Protein AF-A0A7Z9I803-F1 (afdb_monomer_lite)

Sequence (237 aa):
MSISGSAVSAEEPLLVTISKETTRITAPLKDNGYPDYVGALNAQLSKGITAENNLVVAIWNTIGTTGMSQNLVNPYFKHLQTSPPKKNAQYYQSYYQWFQETLLTEEKTSELTPREIDGLRQSLEKEHEDCMQQPWTAKKFPRMAQWLGINQRLLVNFASAANSRSQFYNPYVVESEYQNQPVPELIGLLLPAAQQTRGLARGLRLLANNQIAGGNLDKAIETSKAIHRLGRLSSRG

Radius of gyration: 23.66 Å; chains: 1; bounding box: 54×56×62 Å

Secondary structure (DSSP, 8-state):
------PPPPPPPPSS--STTT-S---SB-TTSSB-HHHHHHHHHTTT--TTTBHHHHHHHHH-STTS-HHHHHHHHHHTTSPPPPTTS-----HHHHHHHHHS-HHHHTT--HHHHHHHHHHHHHHHHHHHHS---TTT-HHHHHHHHHHHHHHHHHHHHHHH--B--------TTTTTSSS-GGGG---HHHHHHHHHHHHHHHHHHHHHHTT-HHHHHHHHHHHHHHHHHHT--

pLDDT: mean 88.62, std 13.42, range [35.38, 98.75]

Structure (mmCIF, N/CA/C/O backbone):
data_AF-A0A7Z9I803-F1
#
_entry.id   AF-A0A7Z9I803-F1
#
loop_
_atom_site.group_PDB
_atom_site.id
_atom_site.type_symbol
_atom_site.label_atom_id
_atom_site.label_alt_id
_atom_site.label_comp_id
_atom_site.label_asym_id
_atom_site.label_entity_id
_atom_site.label_seq_id
_atom_site.pdbx_PDB_ins_code
_atom_site.Cartn_x
_atom_site.Cartn_y
_atom_site.Cartn_z
_atom_site.occupancy
_atom_site.B_iso_or_equiv
_atom_site.auth_seq_id
_atom_site.auth_comp_id
_atom_site.auth_asym_id
_atom_site.auth_atom_id
_atom_site.pdbx_PDB_model_num
ATOM 1 N N . MET A 1 1 ? 32.007 42.037 -34.490 1.00 38.47 1 MET A N 1
ATOM 2 C CA . MET A 1 1 ? 32.697 40.734 -34.605 1.00 38.47 1 MET A CA 1
ATOM 3 C C . MET A 1 1 ? 32.118 39.848 -33.508 1.00 38.47 1 MET A C 1
ATOM 5 O O . MET A 1 1 ? 32.515 39.985 -32.366 1.00 38.47 1 MET A O 1
ATOM 9 N N . SER A 1 2 ? 30.936 39.260 -33.696 1.00 38.97 2 SER A N 1
ATOM 10 C CA . SER A 1 2 ? 30.713 37.928 -34.290 1.00 38.97 2 SER A CA 1
ATOM 11 C C . SER A 1 2 ? 31.720 36.895 -33.796 1.00 38.97 2 SER A C 1
ATOM 13 O O . SER A 1 2 ? 32.750 36.692 -34.429 1.00 38.97 2 SER A O 1
ATOM 15 N N . ILE A 1 3 ? 31.403 36.254 -32.669 1.00 35.75 3 ILE A N 1
ATOM 16 C CA . ILE A 1 3 ? 31.991 34.964 -32.318 1.00 35.75 3 ILE A CA 1
ATOM 17 C C . ILE A 1 3 ? 31.130 33.927 -33.032 1.00 35.75 3 ILE A C 1
ATOM 19 O O . ILE A 1 3 ? 29.948 33.753 -32.740 1.00 35.75 3 ILE A O 1
ATOM 23 N N . SER A 1 4 ? 31.730 33.355 -34.065 1.00 37.28 4 SER A N 1
ATOM 24 C CA . SER A 1 4 ? 31.204 32.299 -34.911 1.00 37.28 4 SER A CA 1
ATOM 25 C C . SER A 1 4 ? 30.829 31.071 -34.092 1.00 37.28 4 SER A C 1
ATOM 27 O O . SER A 1 4 ? 31.586 30.651 -33.216 1.00 37.28 4 SER A O 1
ATOM 29 N N . GLY A 1 5 ? 29.688 30.474 -34.438 1.00 46.84 5 GLY A N 1
ATOM 30 C CA . GLY A 1 5 ? 29.308 29.150 -33.973 1.00 46.84 5 GLY A CA 1
ATOM 31 C C . GLY A 1 5 ? 30.400 28.137 -34.297 1.00 46.84 5 GLY A C 1
ATOM 32 O O . GLY A 1 5 ? 30.854 28.052 -35.438 1.00 46.84 5 GLY A O 1
ATOM 33 N N . SER A 1 6 ? 30.811 27.386 -33.281 1.00 36.59 6 SER A N 1
ATOM 34 C CA . SER A 1 6 ? 31.581 26.165 -33.466 1.00 36.59 6 SER A CA 1
ATOM 35 C C . SER A 1 6 ? 30.652 24.992 -33.198 1.00 36.59 6 SER A C 1
ATOM 37 O O . SER A 1 6 ? 29.913 24.980 -32.212 1.00 36.59 6 SER A O 1
ATOM 39 N N . ALA A 1 7 ? 30.637 24.075 -34.155 1.00 37.16 7 ALA A N 1
ATOM 40 C CA . ALA A 1 7 ? 29.759 22.926 -34.224 1.00 37.16 7 ALA A CA 1
ATOM 41 C C . ALA A 1 7 ? 29.915 22.002 -33.007 1.00 37.16 7 ALA A C 1
ATOM 43 O O . ALA A 1 7 ? 30.990 21.884 -32.419 1.00 37.16 7 ALA A O 1
ATOM 44 N N . VAL A 1 8 ? 28.804 21.351 -32.665 1.00 35.38 8 VAL A N 1
ATOM 45 C CA . VAL A 1 8 ? 28.673 20.326 -31.627 1.00 35.38 8 VAL A CA 1
ATOM 46 C C . VAL A 1 8 ? 29.759 19.257 -31.808 1.00 35.38 8 VAL A C 1
ATOM 48 O O . VAL A 1 8 ? 29.911 18.685 -32.886 1.00 35.38 8 VAL A O 1
ATOM 51 N N . SER A 1 9 ? 30.537 19.064 -30.743 1.00 42.53 9 SER A N 1
ATOM 52 C CA . SER A 1 9 ? 31.699 18.179 -30.637 1.00 42.53 9 SER A CA 1
ATOM 53 C C . SER A 1 9 ? 31.340 16.701 -30.816 1.00 42.53 9 SER A C 1
ATOM 55 O O . SER A 1 9 ? 30.265 16.268 -30.412 1.00 42.53 9 SER A O 1
ATOM 57 N N . ALA A 1 10 ? 32.287 15.943 -31.376 1.00 44.31 10 ALA A N 1
ATOM 58 C CA . ALA A 1 10 ? 32.294 14.486 -31.460 1.00 44.31 10 ALA A CA 1
ATOM 59 C C . ALA A 1 10 ? 31.997 13.825 -30.099 1.00 44.31 10 ALA A C 1
ATOM 61 O O . ALA A 1 10 ? 32.491 14.298 -29.074 1.00 44.31 10 ALA A O 1
ATOM 62 N N . GLU A 1 11 ? 31.200 12.748 -30.115 1.00 59.88 11 GLU A N 1
ATOM 63 C CA . GLU A 1 11 ? 30.880 11.913 -28.949 1.00 59.88 11 GLU A CA 1
ATOM 64 C C . GLU A 1 11 ? 32.162 11.512 -28.208 1.00 59.88 11 GLU A C 1
ATOM 66 O O . GLU A 1 11 ? 33.063 10.900 -28.787 1.00 59.88 11 GLU A O 1
ATOM 71 N N . GLU A 1 12 ? 32.256 11.865 -26.923 1.00 68.38 12 GLU A N 1
ATOM 72 C CA . GLU A 1 12 ? 33.321 11.349 -26.067 1.00 68.38 12 GLU A CA 1
ATOM 73 C C . GLU A 1 12 ? 33.269 9.812 -26.050 1.00 68.38 12 GLU A C 1
ATOM 75 O O . GLU A 1 12 ? 32.183 9.228 -25.964 1.00 68.38 12 GLU A O 1
ATOM 80 N N . PRO A 1 13 ? 34.423 9.127 -26.128 1.00 78.12 13 PRO A N 1
ATOM 81 C CA . PRO A 1 13 ? 34.450 7.674 -26.123 1.00 78.12 13 PRO A CA 1
ATOM 82 C C . PRO A 1 13 ? 33.889 7.126 -24.806 1.00 78.12 13 PRO A C 1
ATOM 84 O O . PRO A 1 13 ? 34.187 7.631 -23.723 1.00 78.12 13 PRO A O 1
ATOM 87 N N . LEU A 1 14 ? 33.104 6.049 -24.901 1.00 83.94 14 LEU A N 1
ATOM 88 C CA . LEU A 1 14 ? 32.585 5.345 -23.729 1.00 83.94 14 LEU A CA 1
ATOM 89 C C . LEU A 1 14 ? 33.736 4.904 -22.812 1.00 83.94 14 LEU A C 1
ATOM 91 O O . LEU A 1 14 ? 34.723 4.325 -23.265 1.00 83.94 14 LEU A O 1
ATOM 95 N N . LEU A 1 15 ? 33.572 5.114 -21.505 1.00 85.88 15 LEU A N 1
ATOM 96 C CA . LEU A 1 15 ? 34.550 4.736 -20.479 1.00 85.88 15 LEU A CA 1
ATOM 97 C C . LEU A 1 15 ? 34.683 3.214 -20.329 1.00 85.88 15 LEU A C 1
ATOM 99 O O . LEU A 1 15 ? 35.674 2.725 -19.792 1.00 85.88 15 LEU A O 1
ATOM 103 N N . VAL A 1 16 ? 33.669 2.464 -20.768 1.00 86.31 16 VAL A N 1
ATOM 104 C CA . VAL A 1 16 ? 33.614 1.003 -20.687 1.00 86.31 16 VAL A CA 1
ATOM 105 C C . VAL A 1 16 ? 33.007 0.455 -21.977 1.00 86.31 16 VAL A C 1
ATOM 107 O O . VAL A 1 16 ? 31.976 0.942 -22.438 1.00 86.31 16 VAL A O 1
ATOM 110 N N . THR A 1 17 ? 33.612 -0.593 -22.541 1.00 91.19 17 THR A N 1
ATOM 111 C CA . THR A 1 17 ? 33.028 -1.354 -23.657 1.00 91.19 17 THR A CA 1
ATOM 112 C C . THR A 1 17 ? 31.714 -1.984 -23.219 1.00 91.19 17 THR A C 1
ATOM 114 O O . THR A 1 17 ? 31.687 -2.655 -22.193 1.00 91.19 17 THR A O 1
ATOM 117 N N . ILE A 1 18 ? 30.635 -1.835 -23.985 1.00 91.31 18 ILE A N 1
ATOM 118 C CA . ILE A 1 18 ? 29.343 -2.444 -23.644 1.00 91.31 18 ILE A CA 1
ATOM 119 C C . ILE A 1 18 ? 29.279 -3.876 -24.181 1.00 91.31 18 ILE A C 1
ATOM 121 O O . ILE A 1 18 ? 29.086 -4.100 -25.374 1.00 91.31 18 ILE A O 1
ATOM 125 N N . SER A 1 19 ? 29.428 -4.859 -23.295 1.00 92.75 19 SER A N 1
ATOM 126 C CA . SER A 1 19 ? 29.304 -6.283 -23.614 1.00 92.75 19 SER A CA 1
ATOM 127 C C . SER A 1 19 ? 28.844 -7.077 -22.389 1.00 92.75 19 SER A C 1
ATOM 129 O O . SER A 1 19 ? 28.750 -6.534 -21.290 1.00 92.75 19 SER A O 1
ATOM 131 N N . LYS A 1 20 ? 28.536 -8.372 -22.550 1.00 92.56 20 LYS A N 1
ATOM 132 C CA . LYS A 1 20 ? 28.086 -9.220 -21.427 1.00 92.56 20 LYS A CA 1
ATOM 133 C C . LYS A 1 20 ? 29.174 -9.453 -20.377 1.00 92.56 20 LYS A C 1
ATOM 135 O O . LYS A 1 20 ? 28.846 -9.776 -19.236 1.00 92.56 20 LYS A O 1
ATOM 140 N N . GLU A 1 21 ? 30.433 -9.292 -20.766 1.00 93.00 21 GLU A N 1
ATOM 141 C CA . GLU A 1 21 ? 31.616 -9.408 -19.917 1.00 93.00 21 GLU A CA 1
ATOM 142 C C . GLU A 1 21 ? 31.749 -8.213 -18.963 1.00 93.00 21 GLU A C 1
ATOM 144 O O . GLU A 1 21 ? 32.203 -8.382 -17.835 1.00 93.00 21 GLU A O 1
ATOM 149 N N . THR A 1 22 ? 31.326 -7.020 -19.389 1.00 91.06 22 THR A N 1
ATOM 150 C CA . THR A 1 22 ? 31.462 -5.768 -18.625 1.00 91.06 22 THR A CA 1
ATOM 151 C C . THR A 1 22 ? 30.154 -5.304 -17.990 1.00 91.06 22 THR A C 1
ATOM 153 O O . THR A 1 22 ? 30.170 -4.630 -16.961 1.00 91.06 22 THR A O 1
ATOM 156 N N . THR A 1 23 ? 29.004 -5.670 -18.562 1.00 88.75 23 THR A N 1
ATOM 157 C CA . THR A 1 23 ? 27.682 -5.350 -18.021 1.00 88.75 23 THR A CA 1
ATOM 158 C C . THR A 1 23 ? 26.644 -6.420 -18.351 1.00 88.75 23 THR A C 1
ATOM 160 O O . THR A 1 23 ? 26.597 -7.004 -19.431 1.00 88.75 23 THR A O 1
ATOM 163 N N . ARG A 1 24 ? 25.727 -6.684 -17.416 1.00 87.94 24 ARG A N 1
ATOM 164 C CA . ARG A 1 24 ? 24.633 -7.637 -17.657 1.00 87.94 24 ARG A CA 1
ATOM 165 C C . ARG A 1 24 ? 23.596 -7.113 -18.647 1.00 87.94 24 ARG A C 1
ATOM 167 O O . ARG A 1 24 ? 22.986 -7.929 -19.347 1.00 87.94 24 ARG A O 1
ATOM 174 N N . ILE A 1 25 ? 23.393 -5.800 -18.714 1.00 90.50 25 ILE A N 1
ATOM 175 C CA . ILE A 1 25 ? 22.414 -5.155 -19.593 1.00 90.50 25 ILE A CA 1
ATOM 176 C C . ILE A 1 25 ? 23.178 -4.462 -20.717 1.00 90.50 25 ILE A C 1
ATOM 178 O O . ILE A 1 25 ? 23.933 -3.533 -20.475 1.00 90.50 25 ILE A O 1
ATOM 182 N N . THR A 1 26 ? 22.967 -4.929 -21.945 1.00 92.44 26 THR A N 1
ATOM 183 C CA . THR A 1 26 ? 23.611 -4.391 -23.156 1.00 92.44 26 THR A CA 1
ATOM 184 C C . THR A 1 26 ? 22.631 -3.635 -24.057 1.00 92.44 26 THR A C 1
ATOM 186 O O . THR A 1 26 ? 23.045 -3.055 -25.050 1.00 92.44 26 THR A O 1
ATOM 189 N N . ALA A 1 27 ? 21.334 -3.679 -23.741 1.00 90.88 27 ALA A N 1
ATOM 190 C CA . ALA A 1 27 ? 20.265 -2.944 -24.408 1.00 90.88 27 ALA A CA 1
ATOM 191 C C . ALA A 1 27 ? 19.024 -2.872 -23.483 1.00 90.88 27 ALA A C 1
ATOM 193 O O . ALA A 1 27 ? 18.816 -3.819 -22.711 1.00 90.88 27 ALA A O 1
ATOM 194 N N . PRO A 1 28 ? 18.175 -1.825 -23.584 1.00 92.12 28 PRO A N 1
ATOM 195 C CA . PRO A 1 28 ? 18.343 -0.641 -24.437 1.00 92.12 28 PRO A CA 1
ATOM 196 C C . PRO A 1 28 ? 19.535 0.234 -24.017 1.00 92.12 28 PRO A C 1
ATOM 198 O O . PRO A 1 28 ? 20.066 0.076 -22.918 1.00 92.12 28 PRO A O 1
ATOM 201 N N . LEU A 1 29 ? 19.986 1.102 -24.924 1.00 89.56 29 LEU A N 1
ATOM 202 C CA . LEU A 1 29 ? 21.013 2.114 -24.666 1.00 89.56 29 LEU A CA 1
ATOM 203 C C . LEU A 1 29 ? 20.354 3.494 -24.618 1.00 89.56 29 LEU A C 1
ATOM 205 O O . LEU A 1 29 ? 19.355 3.722 -25.299 1.00 89.56 29 LEU A O 1
ATOM 209 N N . LYS A 1 30 ? 20.923 4.395 -23.822 1.00 85.75 30 LYS A N 1
ATOM 210 C CA . LYS A 1 30 ? 20.595 5.822 -23.828 1.00 85.75 30 LYS A CA 1
ATOM 211 C C . LYS A 1 30 ? 21.266 6.518 -25.010 1.00 85.75 30 LYS A C 1
ATOM 213 O O . LYS A 1 30 ? 22.180 5.966 -25.621 1.00 85.75 30 LYS A O 1
ATOM 218 N N . ASP A 1 31 ? 20.895 7.773 -25.239 1.00 84.94 31 ASP A N 1
ATOM 219 C CA . ASP A 1 31 ? 21.495 8.627 -26.272 1.00 84.94 31 ASP A CA 1
ATOM 220 C C . ASP A 1 31 ? 23.012 8.807 -26.092 1.00 84.94 31 ASP A C 1
ATOM 222 O O . ASP A 1 31 ? 23.730 8.989 -27.064 1.00 84.94 31 ASP A O 1
ATOM 226 N N . ASN A 1 32 ? 23.522 8.697 -24.860 1.00 83.56 32 ASN A N 1
ATOM 227 C CA . ASN A 1 32 ? 24.957 8.759 -24.566 1.00 83.56 32 ASN A CA 1
ATOM 228 C C . ASN A 1 32 ? 25.697 7.414 -24.738 1.00 83.56 32 ASN A C 1
ATOM 230 O O . ASN A 1 32 ? 26.829 7.280 -24.279 1.00 83.56 32 ASN A O 1
ATOM 234 N N . GLY A 1 33 ? 25.048 6.395 -25.307 1.00 87.12 33 GLY A N 1
ATOM 235 C CA . GLY A 1 33 ? 25.633 5.081 -25.591 1.00 87.12 33 GLY A CA 1
ATOM 236 C C . GLY A 1 33 ? 25.764 4.129 -24.395 1.00 87.12 33 GLY A C 1
ATOM 237 O O . GLY A 1 33 ? 26.099 2.959 -24.591 1.00 87.12 33 GLY A O 1
ATOM 238 N N . TYR A 1 34 ? 25.465 4.564 -23.164 1.00 87.44 34 TYR A N 1
ATOM 239 C CA . TYR A 1 34 ? 25.465 3.682 -21.990 1.00 87.44 34 TYR A CA 1
ATOM 240 C C . TYR A 1 34 ? 24.145 2.908 -21.844 1.00 87.44 34 TYR A C 1
ATOM 242 O O . TYR A 1 34 ? 23.101 3.367 -22.311 1.00 87.44 34 TYR A O 1
ATOM 250 N N . PRO A 1 35 ? 24.144 1.749 -21.155 1.00 89.56 35 PRO A N 1
ATOM 251 C CA . PRO A 1 35 ? 22.926 0.991 -20.906 1.00 89.56 35 PRO A CA 1
ATOM 252 C C . PRO A 1 35 ? 21.849 1.799 -20.174 1.00 89.56 35 PRO A C 1
ATOM 254 O O . PRO A 1 35 ? 22.088 2.394 -19.120 1.00 89.56 35 PRO A O 1
ATOM 257 N N . ASP A 1 36 ? 20.632 1.750 -20.705 1.00 88.44 36 ASP A N 1
ATOM 258 C CA . ASP A 1 36 ? 19.426 2.220 -20.037 1.00 88.44 36 ASP A CA 1
ATOM 259 C C . ASP A 1 36 ? 18.903 1.117 -19.106 1.00 88.44 36 ASP A C 1
ATOM 261 O O . ASP A 1 36 ? 18.081 0.267 -19.465 1.00 88.44 36 ASP A O 1
ATOM 265 N N . TYR A 1 37 ? 19.425 1.115 -17.879 1.00 88.75 37 TYR A N 1
ATOM 266 C CA . TYR A 1 37 ? 19.034 0.146 -16.860 1.00 88.75 37 TYR A CA 1
ATOM 267 C C . TYR A 1 37 ? 17.560 0.276 -16.453 1.00 88.75 37 TYR A C 1
ATOM 269 O O . TYR A 1 37 ? 16.914 -0.738 -16.183 1.00 88.75 37 TYR A O 1
ATOM 277 N N . VAL A 1 38 ? 17.012 1.494 -16.418 1.00 89.75 38 VAL A N 1
ATOM 278 C CA . VAL A 1 38 ? 15.612 1.737 -16.036 1.00 89.75 38 VAL A CA 1
ATOM 279 C C . VAL A 1 38 ? 14.676 1.186 -17.108 1.00 89.75 38 VAL A C 1
ATOM 281 O O . VAL A 1 38 ? 13.749 0.431 -16.792 1.00 89.75 38 VAL A O 1
ATOM 284 N N . GLY A 1 39 ? 14.948 1.490 -18.377 1.00 90.69 39 GLY A N 1
ATOM 285 C CA . GLY A 1 39 ? 14.229 0.936 -19.519 1.00 90.69 39 GLY A CA 1
ATOM 286 C C . GLY A 1 39 ? 14.320 -0.587 -19.572 1.00 90.69 39 GLY A C 1
ATOM 287 O O . GLY A 1 39 ? 13.293 -1.251 -19.725 1.00 90.69 39 GLY A O 1
ATOM 288 N N . ALA A 1 40 ? 15.510 -1.159 -19.355 1.00 92.44 40 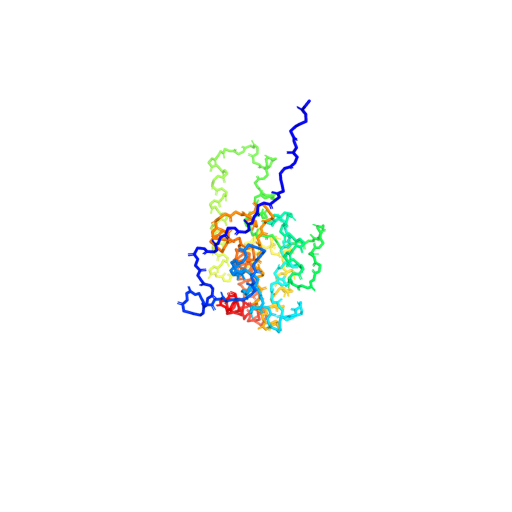ALA A N 1
ATOM 289 C CA . ALA A 1 40 ? 15.704 -2.609 -19.307 1.00 92.44 40 ALA A CA 1
ATOM 290 C C . ALA A 1 40 ? 14.858 -3.283 -18.214 1.00 92.44 40 ALA A C 1
ATOM 292 O O . ALA A 1 40 ? 14.162 -4.266 -18.484 1.00 92.44 40 ALA A O 1
ATOM 293 N N . LEU A 1 41 ? 14.883 -2.749 -16.987 1.00 91.56 41 LEU A N 1
ATOM 294 C CA . LEU A 1 41 ? 14.115 -3.290 -15.864 1.00 91.56 41 LEU A CA 1
ATOM 295 C C . LEU A 1 41 ? 12.611 -3.172 -16.104 1.00 91.56 41 LEU A C 1
ATOM 297 O O . LEU A 1 41 ? 11.889 -4.150 -15.922 1.00 91.56 41 LEU A O 1
ATOM 301 N N . ASN A 1 42 ? 12.131 -2.022 -16.578 1.00 92.81 42 ASN A N 1
ATOM 302 C CA . ASN A 1 42 ? 10.724 -1.858 -16.932 1.00 92.81 42 ASN A CA 1
ATOM 303 C C . ASN A 1 42 ? 10.298 -2.836 -18.034 1.00 92.81 42 ASN A C 1
ATOM 305 O O . ASN A 1 42 ? 9.258 -3.477 -17.901 1.00 92.81 42 ASN A O 1
ATOM 309 N N . ALA A 1 43 ? 11.097 -3.013 -19.090 1.00 93.38 43 ALA A N 1
ATOM 310 C CA . ALA A 1 43 ? 10.803 -3.959 -20.168 1.00 93.38 43 ALA A CA 1
ATOM 311 C C . ALA A 1 43 ? 10.786 -5.418 -19.685 1.00 93.38 43 ALA A C 1
ATOM 313 O O . ALA A 1 43 ? 10.027 -6.235 -20.202 1.00 93.38 43 ALA A O 1
ATOM 314 N N . GLN A 1 44 ? 11.608 -5.763 -18.692 1.00 92.50 44 GLN A N 1
ATOM 315 C CA . GLN A 1 44 ? 11.615 -7.092 -18.090 1.00 92.50 44 GLN A CA 1
ATOM 316 C C . GLN A 1 44 ? 10.416 -7.316 -17.160 1.00 92.50 44 GLN A C 1
ATOM 318 O O . GLN A 1 44 ? 9.754 -8.347 -17.272 1.00 92.50 44 GLN A O 1
ATOM 323 N N . LEU A 1 45 ? 10.139 -6.372 -16.257 1.00 92.19 45 LEU A N 1
ATOM 324 C CA . LEU A 1 45 ? 9.127 -6.508 -15.204 1.00 92.19 45 LEU A CA 1
ATOM 325 C C . LEU A 1 45 ? 7.696 -6.274 -15.705 1.00 92.19 45 LEU A C 1
ATOM 327 O O . LEU A 1 45 ? 6.752 -6.783 -15.109 1.00 92.19 45 LEU A O 1
ATOM 331 N N . SER A 1 46 ? 7.521 -5.556 -16.818 1.00 93.88 46 SER A N 1
ATOM 332 C CA . SER A 1 46 ? 6.203 -5.313 -17.425 1.00 93.88 46 SER A CA 1
ATOM 333 C C . SER A 1 46 ? 5.701 -6.450 -18.328 1.00 93.88 46 SER A C 1
ATOM 335 O O . SER A 1 46 ? 4.586 -6.379 -18.849 1.00 93.88 46 SER A O 1
ATOM 337 N N . LYS A 1 47 ? 6.474 -7.529 -18.524 1.00 94.12 47 LYS A N 1
ATOM 338 C CA . LYS A 1 47 ? 6.084 -8.633 -19.418 1.00 94.12 47 LYS A CA 1
ATOM 339 C C . LYS A 1 47 ? 4.793 -9.309 -18.955 1.00 94.12 47 LYS A C 1
ATOM 341 O O . LYS A 1 47 ? 4.719 -9.850 -17.856 1.00 94.12 47 LYS A O 1
ATOM 346 N N . GLY A 1 48 ? 3.786 -9.322 -19.830 1.00 93.81 48 GLY A N 1
ATOM 347 C CA . GLY A 1 48 ? 2.475 -9.918 -19.545 1.00 93.81 48 GLY A CA 1
ATOM 348 C C . GLY A 1 48 ? 1.633 -9.131 -18.533 1.00 93.81 48 GLY A C 1
ATOM 349 O O . GLY A 1 48 ? 0.608 -9.634 -18.065 1.00 93.81 48 GLY A O 1
ATOM 350 N N . ILE A 1 49 ? 2.048 -7.913 -18.181 1.00 95.25 49 ILE A N 1
ATOM 351 C CA . ILE A 1 49 ? 1.310 -7.030 -17.284 1.00 95.25 49 ILE A CA 1
ATOM 352 C C . ILE A 1 49 ? 0.240 -6.271 -18.069 1.00 95.25 49 ILE A C 1
ATOM 354 O O . ILE A 1 49 ? 0.496 -5.742 -19.146 1.00 95.25 49 ILE A O 1
ATOM 358 N N . THR A 1 50 ? -0.957 -6.202 -17.495 1.00 95.81 50 THR A N 1
ATOM 359 C CA . THR A 1 50 ? -2.095 -5.405 -17.972 1.00 95.81 50 THR A CA 1
ATOM 360 C C . THR A 1 50 ? -2.666 -4.599 -16.807 1.00 95.81 50 THR A C 1
ATOM 362 O O . THR A 1 50 ? -2.407 -4.912 -15.638 1.00 95.81 50 THR A O 1
ATOM 365 N N . ALA A 1 51 ? -3.466 -3.572 -17.091 1.00 95.25 51 ALA A N 1
ATOM 366 C CA . ALA A 1 51 ? -4.101 -2.780 -16.039 1.00 95.25 51 ALA A CA 1
ATOM 367 C C . ALA A 1 51 ? -5.046 -3.630 -15.161 1.00 95.25 51 ALA A C 1
ATOM 369 O O . ALA A 1 51 ? -5.194 -3.385 -13.957 1.00 95.25 51 ALA A O 1
ATOM 370 N N . GLU A 1 52 ? -5.648 -4.664 -15.748 1.00 95.69 52 GLU A N 1
ATOM 371 C CA . GLU A 1 52 ? -6.586 -5.588 -15.121 1.00 95.69 52 GLU A CA 1
ATOM 372 C C . GLU A 1 52 ? -5.873 -6.561 -14.180 1.00 95.69 52 GLU A C 1
ATOM 374 O O . GLU A 1 52 ? -6.349 -6.797 -13.069 1.00 95.69 52 GLU A O 1
ATOM 379 N N . ASN A 1 53 ? -4.718 -7.102 -14.588 1.00 96.25 53 ASN A N 1
ATOM 380 C CA . ASN A 1 53 ? -4.005 -8.120 -13.811 1.00 96.25 53 ASN A CA 1
ATOM 381 C C . ASN A 1 53 ? -2.995 -7.555 -12.796 1.00 96.25 53 ASN A C 1
ATOM 383 O O . ASN A 1 53 ? -2.572 -8.296 -11.903 1.00 96.25 53 ASN A O 1
ATOM 387 N N . ASN A 1 54 ? -2.635 -6.269 -12.896 1.00 96.50 54 ASN A N 1
ATOM 388 C CA . ASN A 1 54 ? -1.629 -5.630 -12.048 1.00 96.50 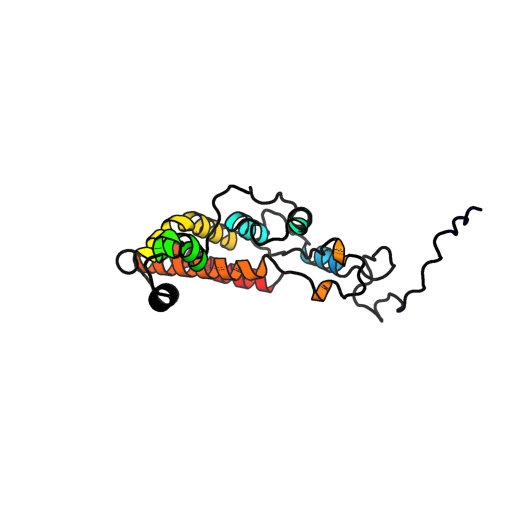54 ASN A CA 1
ATOM 389 C C . ASN A 1 54 ? -2.226 -5.056 -10.762 1.00 96.50 54 ASN A C 1
ATOM 391 O O . ASN A 1 54 ? -2.999 -4.099 -10.795 1.00 96.50 54 ASN A O 1
ATOM 395 N N . LEU A 1 55 ? -1.831 -5.564 -9.598 1.00 96.06 55 LEU A N 1
ATOM 396 C CA . LEU A 1 55 ? -2.308 -5.063 -8.308 1.00 96.06 55 LEU A CA 1
ATOM 397 C C . LEU A 1 55 ? -1.970 -3.583 -8.054 1.00 96.06 55 LEU A C 1
ATOM 399 O O . LEU A 1 55 ? -2.734 -2.902 -7.371 1.00 96.06 55 LEU A O 1
ATOM 403 N N . VAL A 1 56 ? -0.895 -3.054 -8.645 1.00 95.50 56 VAL A N 1
ATOM 404 C CA . VAL A 1 56 ? -0.487 -1.648 -8.474 1.00 95.50 56 VAL A CA 1
ATOM 405 C C . VAL A 1 56 ? -1.556 -0.668 -8.964 1.00 95.50 56 VAL A C 1
ATOM 407 O O . VAL A 1 56 ? -1.780 0.358 -8.327 1.00 95.50 56 VAL A O 1
ATOM 410 N N . VAL A 1 57 ? -2.309 -1.009 -10.012 1.00 95.56 57 VAL A N 1
ATOM 411 C CA . VAL A 1 57 ? -3.428 -0.171 -10.478 1.00 95.56 57 VAL A CA 1
ATOM 412 C C . VAL A 1 57 ? -4.539 -0.088 -9.424 1.00 95.56 57 VAL A C 1
ATOM 414 O O . VAL A 1 57 ? -5.090 0.986 -9.191 1.00 95.56 57 VAL A O 1
ATOM 417 N N . ALA A 1 58 ? -4.845 -1.189 -8.727 1.00 96.00 58 ALA A N 1
ATOM 418 C CA . ALA A 1 58 ? -5.822 -1.161 -7.638 1.00 96.00 58 ALA A CA 1
ATOM 419 C C . ALA A 1 58 ? -5.320 -0.360 -6.432 1.00 96.00 58 ALA A C 1
ATOM 421 O O . ALA A 1 58 ? -6.107 0.369 -5.842 1.00 96.00 58 ALA A O 1
ATOM 422 N N . ILE A 1 59 ? -4.024 -0.446 -6.102 1.00 95.44 59 ILE A N 1
ATOM 423 C CA . ILE A 1 59 ? -3.413 0.371 -5.041 1.00 95.44 59 ILE A CA 1
ATOM 424 C C . ILE A 1 59 ? -3.678 1.852 -5.319 1.00 95.44 59 ILE A C 1
ATOM 426 O O . ILE A 1 59 ? -4.256 2.533 -4.474 1.00 95.44 59 ILE A O 1
ATOM 430 N N . TRP A 1 60 ? -3.343 2.329 -6.520 1.00 95.31 60 TRP A N 1
ATOM 431 C CA . TRP A 1 60 ? -3.530 3.732 -6.892 1.00 95.31 60 TRP A CA 1
ATOM 432 C C . TRP A 1 60 ? -4.997 4.153 -6.944 1.00 95.31 60 TRP A C 1
ATOM 434 O O . TRP A 1 60 ? -5.335 5.229 -6.458 1.00 95.31 60 TRP A O 1
ATOM 444 N N . ASN A 1 61 ? -5.891 3.301 -7.445 1.00 94.88 61 ASN A N 1
ATOM 445 C CA . ASN A 1 61 ? -7.329 3.583 -7.420 1.00 94.88 61 ASN A CA 1
ATOM 446 C C . ASN A 1 61 ? -7.903 3.653 -5.997 1.00 94.88 61 ASN A C 1
ATOM 448 O O . ASN A 1 61 ? -8.927 4.299 -5.786 1.00 94.88 61 ASN A O 1
ATOM 452 N N . THR A 1 62 ? -7.262 3.000 -5.026 1.00 95.69 62 THR A N 1
ATOM 453 C CA . THR A 1 62 ? -7.675 3.040 -3.624 1.00 95.69 62 THR A CA 1
ATOM 454 C C . THR A 1 62 ? -7.123 4.261 -2.891 1.00 95.69 62 THR A C 1
ATOM 456 O O . THR A 1 62 ? -7.856 4.848 -2.104 1.00 95.69 62 THR A O 1
ATOM 459 N N . ILE A 1 63 ? -5.872 4.660 -3.129 1.00 92.50 63 ILE A N 1
ATOM 460 C CA . ILE A 1 63 ? -5.186 5.691 -2.320 1.00 92.50 63 ILE A CA 1
ATOM 461 C C . ILE A 1 63 ? -5.037 7.053 -3.018 1.00 92.50 63 ILE A C 1
ATOM 463 O O . ILE A 1 63 ? -4.733 8.042 -2.359 1.00 92.50 63 ILE A O 1
ATOM 467 N N . GLY A 1 64 ? -5.223 7.117 -4.338 1.00 93.31 64 GLY A N 1
ATOM 468 C CA . GLY A 1 64 ? -4.996 8.330 -5.126 1.00 93.31 64 GLY A CA 1
ATOM 469 C C . GLY A 1 64 ? -3.514 8.679 -5.285 1.00 93.31 64 GLY A C 1
ATOM 470 O O . GLY A 1 64 ? -2.634 7.938 -4.870 1.00 93.31 64 GLY A O 1
ATOM 471 N N . THR A 1 65 ? -3.203 9.811 -5.915 1.00 92.25 65 THR A N 1
ATOM 472 C CA . THR A 1 65 ? -1.816 10.178 -6.277 1.00 92.25 65 THR A CA 1
ATOM 473 C C . THR A 1 65 ? -1.254 11.337 -5.457 1.00 92.25 65 THR A C 1
ATOM 475 O O . THR A 1 65 ? -0.254 11.927 -5.851 1.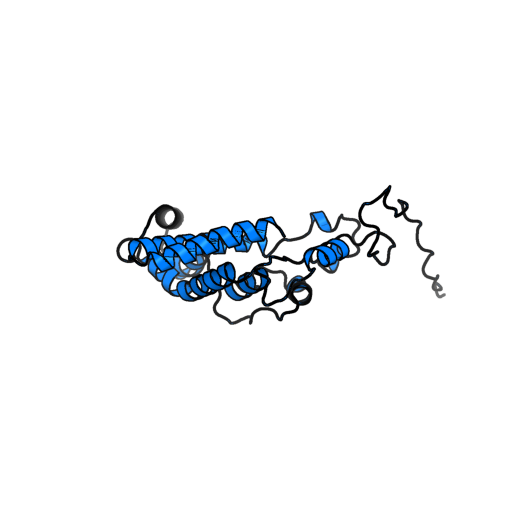00 92.25 65 THR A O 1
ATOM 478 N N . THR A 1 66 ? -1.884 11.699 -4.337 1.00 84.62 66 THR A N 1
ATOM 479 C CA . THR A 1 66 ? -1.531 12.902 -3.561 1.00 84.62 66 THR A CA 1
ATOM 480 C C . THR A 1 66 ? -0.080 12.895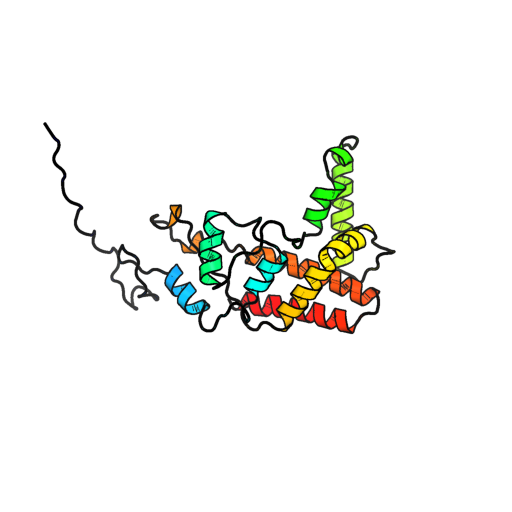 -3.073 1.00 84.62 66 THR A C 1
ATOM 482 O O . THR A 1 66 ? 0.558 13.939 -3.046 1.00 84.62 66 THR A O 1
ATOM 485 N N . GLY A 1 67 ? 0.468 11.721 -2.744 1.00 79.88 67 GLY A N 1
ATOM 486 C CA . GLY A 1 67 ? 1.862 11.566 -2.305 1.00 79.88 67 GLY A CA 1
ATOM 487 C C . GLY A 1 67 ? 2.894 11.411 -3.430 1.00 79.88 67 GLY A C 1
ATOM 488 O O . GLY A 1 67 ? 4.029 11.044 -3.145 1.00 79.88 67 GLY A O 1
ATOM 489 N N . MET A 1 68 ? 2.516 11.605 -4.697 1.00 87.25 68 MET A N 1
ATOM 490 C CA . MET A 1 68 ? 3.405 11.456 -5.855 1.00 87.25 68 MET A CA 1
ATOM 491 C C . MET A 1 68 ? 3.775 12.829 -6.437 1.00 87.25 68 MET A C 1
ATOM 493 O O . MET A 1 68 ? 2.902 13.685 -6.594 1.00 87.25 68 MET A O 1
ATOM 497 N N . SER A 1 69 ? 5.050 13.019 -6.808 1.00 86.56 69 SER A N 1
ATOM 498 C CA . SER A 1 69 ? 5.495 14.192 -7.582 1.00 86.56 69 SER A CA 1
ATOM 499 C C . SER A 1 69 ? 4.652 14.330 -8.853 1.00 86.56 69 SER A C 1
ATOM 501 O O . SER A 1 69 ? 4.442 13.350 -9.571 1.00 86.56 69 SER A O 1
ATOM 503 N N . GLN A 1 70 ? 4.164 15.539 -9.157 1.00 87.50 70 GLN A N 1
ATOM 504 C CA . GLN A 1 70 ? 3.323 15.769 -10.342 1.00 87.50 70 GLN A CA 1
ATOM 505 C C . GLN A 1 70 ? 4.055 15.417 -11.646 1.00 87.50 70 GLN A C 1
ATOM 507 O O . GLN A 1 70 ? 3.423 14.933 -12.586 1.00 87.50 70 GLN A O 1
ATOM 512 N N . ASN A 1 71 ? 5.382 15.573 -11.669 1.00 88.06 71 ASN A N 1
ATOM 513 C CA . ASN A 1 71 ? 6.229 15.219 -12.810 1.00 88.06 71 ASN A CA 1
ATOM 514 C C . ASN A 1 71 ? 6.287 13.701 -13.046 1.00 88.06 71 ASN A C 1
ATOM 516 O O . ASN A 1 71 ? 6.495 13.260 -14.174 1.00 88.06 71 ASN A O 1
ATOM 520 N N . LEU A 1 72 ? 6.052 12.897 -12.003 1.00 88.62 72 LEU A N 1
ATOM 521 C CA . LEU A 1 72 ? 6.058 11.437 -12.079 1.00 88.62 72 LEU A CA 1
ATOM 522 C C . LEU A 1 72 ? 4.708 10.847 -12.484 1.00 88.62 72 LEU A C 1
ATOM 524 O O . LEU A 1 72 ? 4.690 9.765 -13.067 1.00 88.62 72 LEU A O 1
ATOM 528 N N . VAL A 1 73 ? 3.590 11.534 -12.221 1.00 91.81 73 VAL A N 1
ATOM 529 C CA . VAL A 1 73 ? 2.239 10.980 -12.426 1.00 91.81 73 VAL A CA 1
ATOM 530 C C . VAL A 1 73 ? 2.056 10.486 -13.862 1.00 91.81 73 VAL A C 1
ATOM 532 O O . VAL A 1 73 ? 1.850 9.295 -14.089 1.00 91.81 73 VAL A O 1
ATOM 535 N N . ASN A 1 74 ? 2.167 11.361 -14.860 1.00 92.69 74 ASN A N 1
ATOM 536 C CA . ASN A 1 74 ? 1.873 10.964 -16.240 1.00 92.69 74 ASN A CA 1
ATOM 537 C C . ASN A 1 74 ? 2.825 9.873 -16.774 1.00 92.69 74 ASN A C 1
ATOM 539 O O . ASN A 1 74 ? 2.322 8.878 -17.307 1.00 92.69 74 ASN A O 1
ATOM 543 N N . PRO A 1 75 ? 4.162 9.979 -16.615 1.00 91.75 75 PRO A N 1
ATOM 544 C CA . PRO A 1 75 ? 5.071 8.914 -17.041 1.00 91.75 75 PRO A CA 1
ATOM 545 C C . PRO A 1 75 ? 4.807 7.575 -16.338 1.00 91.75 75 PRO A C 1
ATOM 547 O O . PRO A 1 75 ? 4.803 6.527 -16.984 1.00 91.75 75 PRO A O 1
ATOM 550 N N . TYR A 1 76 ? 4.518 7.594 -15.037 1.00 93.50 76 TYR A N 1
ATOM 551 C CA . TYR A 1 76 ? 4.257 6.386 -14.258 1.00 93.50 76 TYR A CA 1
ATOM 552 C C . TYR A 1 76 ? 2.989 5.663 -14.727 1.00 93.50 76 TYR A C 1
ATOM 554 O O . TYR A 1 76 ? 3.000 4.457 -14.980 1.00 93.50 76 TYR A O 1
ATOM 562 N N . PHE A 1 77 ? 1.896 6.401 -14.922 1.00 95.06 77 PHE A N 1
ATOM 563 C CA . PHE A 1 77 ? 0.635 5.827 -15.390 1.00 95.06 77 PHE A CA 1
ATOM 564 C C . PHE A 1 77 ? 0.687 5.390 -16.864 1.00 95.06 77 PHE A C 1
ATOM 566 O O . PHE A 1 77 ? 0.037 4.407 -17.227 1.00 95.06 77 PHE A O 1
ATOM 573 N N . LYS A 1 78 ? 1.551 6.004 -17.687 1.00 94.19 78 LYS A N 1
ATOM 574 C CA . LYS A 1 78 ? 1.868 5.513 -19.039 1.00 94.19 78 LYS A CA 1
ATOM 575 C C . LYS A 1 78 ? 2.473 4.104 -19.005 1.00 94.19 78 LYS A C 1
ATOM 577 O O . LYS A 1 78 ? 2.040 3.255 -19.779 1.00 94.19 78 LYS A O 1
ATOM 582 N N . HIS A 1 79 ? 3.406 3.823 -18.091 1.00 93.50 79 HIS A N 1
ATOM 583 C CA . HIS A 1 79 ? 3.950 2.468 -17.911 1.00 93.50 79 HIS A CA 1
ATOM 584 C C . HIS A 1 79 ? 2.897 1.458 -17.439 1.00 93.50 79 HIS A C 1
ATOM 586 O O . HIS A 1 79 ? 2.945 0.292 -17.825 1.00 93.50 79 HIS A O 1
ATOM 592 N N . LEU A 1 80 ? 1.930 1.902 -16.633 1.00 94.50 80 LEU A N 1
ATOM 593 C CA . LEU A 1 80 ? 0.799 1.075 -16.203 1.00 94.50 80 LEU A CA 1
ATOM 594 C C . LEU A 1 80 ? -0.290 0.900 -17.270 1.00 94.50 80 LEU A C 1
ATOM 596 O O . LEU A 1 80 ? -1.233 0.148 -17.030 1.00 94.50 80 LEU A O 1
ATOM 600 N N . GLN A 1 81 ? -0.179 1.584 -18.414 1.00 94.19 81 GLN A N 1
ATOM 601 C CA . GLN A 1 81 ? -1.165 1.565 -19.499 1.00 94.19 81 GLN A CA 1
ATOM 602 C C . GLN A 1 81 ? -2.580 1.950 -19.030 1.00 94.19 81 GLN A C 1
ATOM 604 O O . GLN A 1 81 ? -3.578 1.403 -19.489 1.00 94.19 81 GLN A O 1
ATOM 609 N N . THR A 1 82 ? -2.679 2.897 -18.096 1.00 95.81 82 THR A N 1
ATOM 610 C CA . THR A 1 82 ? -3.959 3.396 -17.572 1.00 95.81 82 THR A CA 1
ATOM 611 C C . THR A 1 82 ? -3.880 4.893 -17.312 1.00 95.81 82 THR A C 1
ATOM 613 O O . THR A 1 82 ? -2.799 5.464 -17.213 1.00 95.81 82 THR A O 1
ATOM 616 N N . SER A 1 83 ? -5.028 5.551 -17.176 1.00 95.00 83 SER A N 1
ATOM 617 C CA . SER A 1 83 ? -5.074 6.931 -16.694 1.00 95.00 83 SER A CA 1
ATOM 618 C C . SER A 1 83 ? -4.855 7.000 -15.175 1.00 95.00 83 SER A C 1
ATOM 620 O O . SER A 1 83 ? -5.225 6.057 -14.466 1.00 95.00 83 SER A O 1
ATOM 622 N N . PRO A 1 84 ? -4.308 8.117 -14.657 1.00 94.38 84 PRO A N 1
ATOM 623 C CA . PRO A 1 84 ? -4.253 8.367 -13.223 1.00 94.38 84 PRO A CA 1
ATOM 624 C C . PRO A 1 84 ? -5.659 8.392 -12.594 1.00 94.38 84 PRO A C 1
ATOM 626 O O . PRO A 1 84 ? -6.618 8.823 -13.246 1.00 94.38 84 PRO A O 1
ATOM 629 N N . PRO A 1 85 ? -5.796 8.003 -11.315 1.00 93.69 85 PRO A N 1
ATOM 630 C CA . PRO A 1 85 ? -7.016 8.195 -10.539 1.00 93.69 85 PRO A CA 1
ATOM 631 C C . PRO A 1 85 ? -7.504 9.658 -10.554 1.00 93.69 85 PRO A C 1
ATOM 633 O O . PRO A 1 85 ? -6.715 10.604 -10.574 1.00 93.69 85 PRO A O 1
ATOM 636 N N . LYS A 1 86 ? -8.827 9.869 -10.523 1.00 90.00 86 LYS A N 1
ATOM 637 C CA . LYS A 1 86 ? -9.445 11.211 -10.575 1.00 90.00 86 LYS A CA 1
ATOM 638 C C . LYS A 1 86 ? -9.090 12.049 -9.338 1.00 90.00 86 LYS A C 1
ATOM 640 O O . LYS A 1 86 ? -9.423 11.649 -8.230 1.00 90.00 86 LYS A O 1
ATOM 645 N N . LYS A 1 87 ? -8.535 13.255 -9.496 1.00 78.56 87 LYS A N 1
ATOM 646 C CA . LYS A 1 87 ? -8.059 14.091 -8.367 1.00 78.56 87 LYS A CA 1
ATOM 647 C C . LYS A 1 87 ? -9.062 14.287 -7.209 1.00 78.56 87 LYS A C 1
ATOM 649 O O . LYS A 1 87 ? -8.642 14.269 -6.062 1.00 78.56 87 LYS A O 1
ATOM 654 N N . ASN A 1 88 ? -10.365 14.384 -7.490 1.00 74.44 88 ASN A N 1
ATOM 655 C CA . ASN A 1 88 ? -11.403 14.689 -6.487 1.00 74.44 88 ASN A CA 1
ATOM 656 C C . ASN A 1 88 ? -12.249 13.470 -6.066 1.00 74.44 88 ASN A C 1
ATOM 658 O O . ASN A 1 88 ? -13.398 13.622 -5.655 1.00 74.44 88 ASN A O 1
ATOM 662 N N . ALA A 1 89 ? -11.740 12.250 -6.242 1.00 86.19 89 ALA A N 1
ATOM 663 C CA . ALA A 1 89 ? -12.419 11.059 -5.739 1.00 86.19 89 ALA A CA 1
ATOM 664 C C . ALA A 1 89 ? -12.171 10.865 -4.234 1.00 86.19 89 ALA A C 1
ATOM 666 O O . ALA A 1 89 ? -11.213 11.387 -3.669 1.00 86.19 89 ALA A O 1
ATOM 667 N N . GLN A 1 90 ? -13.027 10.071 -3.590 1.00 90.75 90 GLN A N 1
ATOM 668 C CA . GLN A 1 90 ? -12.782 9.614 -2.227 1.00 90.75 90 GLN A CA 1
ATOM 669 C C . GLN A 1 90 ? -11.676 8.550 -2.234 1.00 90.75 90 GLN A C 1
ATOM 671 O O . GLN A 1 90 ? -11.840 7.501 -2.863 1.00 90.75 90 GLN A O 1
ATOM 676 N N . TYR A 1 91 ? -10.598 8.810 -1.497 1.00 94.44 91 TYR A N 1
ATOM 677 C CA . TYR A 1 91 ? -9.450 7.917 -1.363 1.00 94.44 91 TYR A CA 1
ATOM 678 C C . TYR A 1 91 ? -9.288 7.393 0.057 1.00 94.44 91 TYR A C 1
ATOM 680 O O . TYR A 1 91 ? -9.842 7.936 1.011 1.00 94.44 91 TYR A O 1
ATOM 688 N N . TYR A 1 92 ? -8.538 6.300 0.170 1.00 94.75 92 TYR A N 1
ATOM 689 C CA . TYR A 1 92 ? -8.208 5.687 1.440 1.00 94.75 92 TYR A CA 1
ATOM 690 C C . TYR A 1 92 ? -7.355 6.648 2.250 1.00 94.75 92 TYR A C 1
ATOM 692 O O . TYR A 1 92 ? -6.322 7.129 1.785 1.00 94.75 92 TYR A O 1
ATOM 700 N N . GLN A 1 93 ? -7.777 6.862 3.485 1.00 92.31 93 GLN A N 1
ATOM 701 C CA . GLN A 1 93 ? -7.082 7.684 4.448 1.00 92.31 93 GLN A CA 1
ATOM 702 C C . GLN A 1 93 ? -6.589 6.776 5.567 1.00 92.31 93 GLN A C 1
ATOM 704 O O . GLN A 1 93 ? -7.371 6.044 6.178 1.00 92.31 93 GLN A O 1
ATOM 709 N N . SER A 1 94 ? -5.287 6.803 5.853 1.00 91.25 94 SER A N 1
ATOM 710 C CA . SER A 1 94 ? -4.764 6.045 6.994 1.00 91.25 94 SER A CA 1
ATOM 711 C C . SER A 1 94 ? -5.393 6.538 8.303 1.00 91.25 94 SER A C 1
ATOM 713 O O . SER A 1 94 ? -5.778 7.703 8.397 1.00 91.25 94 SER A O 1
ATOM 715 N N . TYR A 1 95 ? -5.475 5.678 9.325 1.00 91.19 95 TYR A N 1
ATOM 716 C CA . TYR A 1 95 ? -6.026 6.073 10.629 1.00 91.19 95 TYR A CA 1
ATOM 717 C C . TYR A 1 95 ? -5.309 7.299 11.210 1.00 91.19 95 TYR A C 1
ATOM 719 O O . TYR A 1 95 ? -5.953 8.225 11.691 1.00 91.19 95 TYR A O 1
ATOM 727 N N . TYR A 1 96 ? -3.979 7.341 11.078 1.00 88.44 96 TYR A N 1
ATOM 728 C CA . TYR A 1 96 ? -3.166 8.473 11.517 1.00 88.44 96 TYR A CA 1
ATOM 729 C C . TYR A 1 96 ? -3.501 9.760 10.756 1.00 88.44 96 TYR A C 1
ATOM 731 O O . TYR A 1 96 ? -3.698 10.800 11.375 1.00 88.44 96 TYR A O 1
ATOM 739 N N . GLN A 1 97 ? -3.610 9.691 9.427 1.00 90.06 97 GLN A N 1
ATOM 740 C CA . GLN A 1 97 ? -3.950 10.856 8.610 1.00 90.06 97 GLN A CA 1
ATOM 741 C C . GLN A 1 97 ? -5.353 11.379 8.936 1.00 90.06 97 GLN A C 1
ATOM 743 O O . GLN A 1 97 ? -5.517 12.567 9.191 1.00 90.06 97 GLN A O 1
ATOM 748 N N . TRP A 1 98 ? -6.348 10.488 8.986 1.00 92.31 98 TRP A N 1
ATOM 749 C CA . TRP A 1 98 ? -7.717 10.850 9.352 1.00 92.31 98 TRP A CA 1
ATOM 750 C C . TRP A 1 98 ? -7.763 11.533 10.709 1.00 92.31 98 TRP A C 1
ATOM 752 O O . TRP A 1 98 ? -8.414 12.560 10.871 1.00 92.31 98 TRP A O 1
ATOM 762 N N . PHE A 1 99 ? -7.029 10.988 11.672 1.00 88.19 99 PHE A N 1
ATOM 763 C CA . PHE A 1 99 ? -6.961 11.553 13.001 1.00 88.19 99 PHE A CA 1
ATOM 764 C C . PHE A 1 99 ? -6.343 12.960 13.016 1.00 88.19 99 PHE A C 1
ATOM 766 O O . PHE A 1 99 ? -6.944 13.871 13.583 1.00 88.19 99 PHE A O 1
ATOM 773 N N . GLN A 1 100 ? -5.186 13.150 12.375 1.00 88.94 100 GLN A N 1
ATOM 774 C CA . GLN A 1 100 ? -4.524 14.457 12.293 1.00 88.94 100 GLN A CA 1
ATOM 775 C C . GLN A 1 100 ? -5.447 15.509 11.665 1.00 88.94 100 GLN A C 1
ATOM 777 O O . GLN A 1 100 ? -5.611 16.595 12.208 1.00 88.94 100 GLN A O 1
ATOM 782 N N . GLU A 1 101 ? -6.112 15.153 10.567 1.00 90.31 101 GLU A N 1
ATOM 783 C CA . GLU A 1 101 ? -6.960 16.072 9.805 1.00 90.31 101 GLU A CA 1
ATOM 784 C C . GLU A 1 101 ? -8.345 16.298 10.432 1.00 90.31 101 GLU A C 1
ATOM 786 O O . GLU A 1 101 ? -9.006 17.281 10.114 1.00 90.31 101 GLU A O 1
ATOM 791 N N . THR A 1 102 ? -8.802 15.409 11.321 1.00 88.56 102 THR A N 1
ATOM 792 C CA . THR A 1 102 ? -10.167 15.473 11.877 1.00 88.56 102 THR A CA 1
ATOM 793 C C . THR A 1 102 ? -10.200 15.879 13.343 1.00 88.56 102 THR A C 1
ATOM 795 O O . THR A 1 102 ? -11.151 16.534 13.770 1.00 88.56 102 THR A O 1
ATOM 798 N N . LEU A 1 103 ? -9.228 15.449 14.148 1.00 84.81 103 LEU A N 1
ATOM 799 C CA . LEU A 1 103 ? -9.263 15.569 15.608 1.00 84.81 103 LEU A CA 1
ATOM 800 C C . LEU A 1 103 ? -8.110 16.405 16.185 1.00 84.81 103 LEU A C 1
ATOM 802 O O . LEU A 1 103 ? -8.273 16.902 17.293 1.00 84.81 103 LEU A O 1
ATOM 806 N N . LEU A 1 104 ? -6.999 16.594 15.459 1.00 88.06 104 LEU A N 1
ATOM 807 C CA . LEU A 1 104 ? -5.918 17.525 15.838 1.00 88.06 104 LEU A CA 1
ATOM 808 C C . LEU A 1 104 ? -5.894 18.794 14.985 1.00 88.06 104 LEU A C 1
ATOM 810 O O . LEU A 1 104 ? -4.832 19.345 14.700 1.00 88.06 104 LEU A O 1
ATOM 814 N N . THR A 1 105 ? -7.064 19.259 14.557 1.00 90.94 105 THR A N 1
ATOM 815 C CA . THR A 1 105 ? -7.159 20.551 13.882 1.00 90.94 105 THR A CA 1
ATOM 816 C C . THR A 1 105 ? -6.878 21.680 14.869 1.00 90.94 105 THR A C 1
ATOM 818 O O . THR A 1 105 ? -7.210 21.566 16.048 1.00 90.94 105 THR A O 1
ATOM 821 N N . GLU A 1 106 ? -6.322 22.788 14.374 1.00 87.62 106 GLU A N 1
ATOM 822 C CA . GLU A 1 106 ? -6.032 23.979 15.183 1.00 87.62 106 GLU A CA 1
ATOM 823 C C . GLU A 1 106 ? -7.254 24.431 15.992 1.00 87.62 106 GLU A C 1
ATOM 825 O O . GLU A 1 106 ? -7.150 24.663 17.190 1.00 87.62 106 GLU A O 1
ATOM 830 N N . GLU A 1 107 ? -8.433 24.437 15.365 1.00 90.25 107 GLU A N 1
ATOM 831 C CA . GLU A 1 107 ? -9.713 24.719 16.019 1.00 90.25 107 GLU A CA 1
ATOM 832 C C . GLU A 1 107 ? -9.942 23.836 17.257 1.00 90.25 107 GLU A C 1
ATOM 834 O O . GLU A 1 107 ? -10.216 24.343 18.343 1.00 90.25 107 GLU A O 1
ATOM 839 N N . LYS A 1 108 ? -9.775 22.515 17.119 1.00 87.50 108 LYS A N 1
ATOM 840 C CA . LYS A 1 108 ? -10.067 21.535 18.177 1.00 87.50 108 LYS A CA 1
ATOM 841 C C . LYS A 1 108 ? -8.998 21.450 19.256 1.00 87.50 108 LYS A C 1
ATOM 843 O O . LYS A 1 108 ? -9.280 20.936 20.336 1.00 87.50 108 LYS A O 1
ATOM 848 N N . THR A 1 109 ? -7.783 21.900 18.965 1.00 90.38 109 THR A N 1
ATOM 849 C CA . THR A 1 109 ? -6.660 21.854 19.908 1.00 90.38 109 THR A CA 1
ATOM 850 C C . THR A 1 109 ? -6.270 23.224 20.446 1.00 90.38 109 THR A C 1
ATOM 852 O O . THR A 1 109 ? -5.331 23.299 21.229 1.00 90.38 109 THR A O 1
ATOM 855 N N . SER A 1 110 ? -6.957 24.292 20.038 1.00 91.50 110 SER A N 1
ATOM 856 C CA . SER A 1 110 ? -6.648 25.682 20.403 1.00 91.50 110 SER A CA 1
ATOM 857 C C . SER A 1 110 ? -6.612 25.929 21.915 1.00 91.50 110 SER A C 1
ATOM 859 O O . SER A 1 110 ? -5.805 26.724 22.390 1.00 91.50 110 SER A O 1
ATOM 861 N N . GLU A 1 111 ? -7.440 25.211 22.674 1.00 94.00 111 GLU A N 1
ATOM 862 C CA . GLU A 1 111 ? -7.516 25.305 24.137 1.00 94.00 111 GLU A CA 1
ATOM 863 C C . GLU A 1 111 ? -6.644 24.267 24.864 1.00 94.00 111 GLU A C 1
ATOM 865 O O . GLU A 1 111 ? -6.585 24.258 26.093 1.00 94.00 111 GLU A O 1
ATOM 870 N N . LEU A 1 112 ? -5.966 23.381 24.128 1.00 93.38 112 LEU A N 1
ATOM 871 C CA . LEU A 1 112 ? -5.163 22.306 24.702 1.00 93.38 112 LEU A CA 1
ATOM 872 C C . LEU A 1 112 ? -3.703 22.722 24.861 1.00 93.38 112 LEU A C 1
ATOM 874 O O . LEU A 1 112 ? -3.082 23.318 23.981 1.00 93.38 112 LEU A O 1
ATOM 878 N N . THR A 1 113 ? -3.102 22.310 25.970 1.00 95.69 113 THR A N 1
ATOM 879 C CA . THR A 1 113 ? -1.657 22.404 26.165 1.00 95.69 113 THR A CA 1
ATOM 880 C C . THR A 1 113 ? -0.914 21.404 25.266 1.00 95.69 113 THR A C 1
ATOM 882 O O . THR A 1 113 ? -1.453 20.344 24.926 1.00 95.69 113 THR A O 1
ATOM 885 N N . PRO A 1 114 ? 0.374 21.642 24.944 1.00 94.06 114 PRO A N 1
ATOM 886 C CA . PRO A 1 114 ? 1.188 20.672 24.204 1.00 94.06 114 PRO A CA 1
ATOM 887 C C . PRO A 1 114 ? 1.189 19.268 24.829 1.00 94.06 114 PRO A C 1
ATOM 889 O O . PRO A 1 114 ? 1.127 18.267 24.121 1.00 94.06 114 PRO A O 1
ATOM 892 N N . ARG A 1 115 ? 1.177 19.188 26.167 1.00 95.62 115 ARG A N 1
ATOM 893 C CA . ARG A 1 115 ? 1.140 17.918 26.903 1.00 95.62 115 ARG A CA 1
ATOM 894 C C . ARG A 1 115 ? -0.182 17.169 26.721 1.00 95.62 115 ARG A C 1
ATOM 896 O O . ARG A 1 115 ? -0.174 15.943 26.647 1.00 95.62 115 ARG A O 1
ATOM 903 N N . GLU A 1 116 ? -1.305 17.876 26.654 1.00 94.44 116 GLU A N 1
ATOM 904 C CA . GLU A 1 116 ? -2.614 17.268 26.392 1.00 94.44 116 GLU A CA 1
ATOM 905 C C . GLU A 1 116 ? -2.718 16.772 24.951 1.00 94.44 116 GLU A C 1
ATOM 907 O O . GLU A 1 116 ? -3.200 15.663 24.723 1.00 94.44 116 GLU A O 1
ATOM 912 N N . ILE A 1 117 ? -2.186 17.534 23.990 1.00 92.06 117 ILE A N 1
ATOM 913 C CA . ILE A 1 117 ? -2.093 17.108 22.588 1.00 92.06 117 ILE A CA 1
ATOM 914 C C . ILE A 1 117 ? -1.256 15.825 22.472 1.00 92.06 117 ILE A C 1
ATOM 916 O O . ILE A 1 117 ? -1.659 14.880 21.791 1.00 92.06 117 ILE A O 1
ATOM 920 N N . ASP A 1 118 ? -0.121 15.746 23.168 1.00 93.06 118 ASP A N 1
ATOM 921 C CA . ASP A 1 118 ? 0.704 14.535 23.189 1.00 93.06 118 ASP A CA 1
ATOM 922 C C . ASP A 1 118 ? 0.002 13.358 23.878 1.00 93.06 118 ASP A C 1
ATOM 924 O O . ASP A 1 118 ? 0.061 12.231 23.384 1.00 93.06 118 ASP A O 1
ATOM 928 N N . GLY A 1 119 ? -0.728 13.608 24.969 1.00 93.81 119 GLY A N 1
ATOM 929 C CA . GLY A 1 119 ? -1.563 12.596 25.621 1.00 93.81 119 GLY A CA 1
ATOM 930 C C . GLY A 1 119 ? -2.649 12.042 24.693 1.00 93.81 119 GLY A C 1
ATOM 931 O O . GLY A 1 119 ? -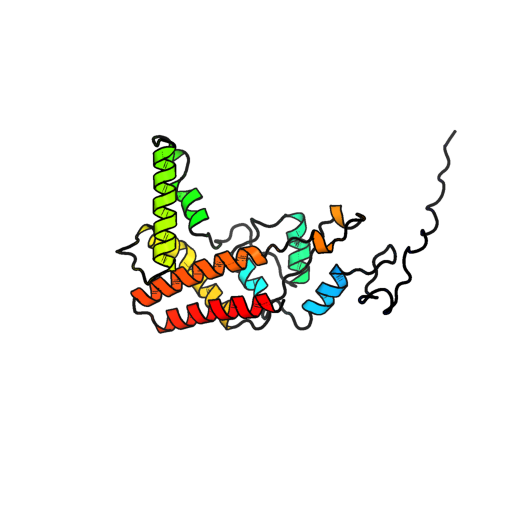2.876 10.829 24.654 1.00 93.81 119 GLY A O 1
ATOM 932 N N . LEU A 1 120 ? -3.273 12.905 23.883 1.00 90.56 120 LEU A N 1
ATOM 933 C CA . LEU A 1 120 ? -4.216 12.486 22.848 1.00 90.56 120 LEU A CA 1
ATOM 934 C C . LEU A 1 120 ? -3.529 11.594 21.812 1.00 90.56 120 LEU A C 1
ATOM 936 O O . LEU A 1 120 ? -4.016 10.490 21.569 1.00 90.56 120 LEU A O 1
ATOM 940 N N . ARG A 1 121 ? -2.384 12.017 21.253 1.00 91.06 121 ARG A N 1
ATOM 941 C CA . ARG A 1 121 ? -1.609 11.220 20.279 1.00 91.06 121 ARG A CA 1
ATOM 942 C C . ARG A 1 121 ? -1.297 9.823 20.815 1.00 91.06 121 ARG A C 1
ATOM 944 O O . ARG A 1 121 ? -1.621 8.839 20.153 1.00 91.06 121 ARG A O 1
ATOM 951 N N . GLN A 1 122 ? -0.776 9.732 22.038 1.00 93.31 122 GLN A N 1
ATOM 952 C CA . GLN A 1 122 ? -0.447 8.456 22.683 1.00 93.31 122 GLN A CA 1
ATOM 953 C C . GLN A 1 122 ? -1.679 7.563 22.876 1.00 93.31 122 GLN A C 1
ATOM 955 O O . GLN A 1 122 ? -1.634 6.365 22.590 1.00 93.31 122 GLN A O 1
ATOM 960 N N . SER A 1 123 ? -2.809 8.133 23.314 1.00 91.56 123 SER A N 1
ATOM 961 C CA . SER A 1 123 ? -4.067 7.386 23.462 1.00 91.56 123 SER A CA 1
ATOM 962 C C . SER A 1 123 ? -4.506 6.729 22.151 1.00 91.56 123 SER A C 1
ATOM 964 O O . SER A 1 123 ? -5.081 5.640 22.161 1.00 91.56 123 SER A O 1
ATOM 966 N N . LEU A 1 124 ? -4.231 7.366 21.018 1.00 89.19 124 LEU A N 1
ATOM 967 C CA . LEU A 1 124 ? -4.702 6.913 19.713 1.00 89.19 124 LEU A CA 1
ATOM 968 C C . LEU A 1 124 ? -3.756 5.948 19.040 1.00 89.19 124 LEU A C 1
ATOM 970 O O . LEU A 1 124 ? -4.216 5.022 18.378 1.00 89.19 124 LEU A O 1
ATOM 974 N N . GLU A 1 125 ? -2.456 6.151 19.218 1.00 91.94 125 GLU A N 1
ATOM 975 C CA . GLU A 1 125 ? -1.461 5.145 18.874 1.00 91.94 125 GLU A CA 1
ATOM 976 C C . GLU A 1 125 ? -1.785 3.842 19.599 1.00 91.94 125 GLU A C 1
ATOM 978 O O . GLU A 1 125 ? -1.858 2.793 18.958 1.00 91.94 125 GLU A O 1
ATOM 983 N N . LYS A 1 126 ? -2.129 3.932 20.890 1.00 95.00 126 LYS A N 1
ATOM 984 C CA . LYS A 1 126 ? -2.593 2.788 21.668 1.00 95.00 126 LYS A CA 1
ATOM 985 C C . LYS A 1 126 ? -3.899 2.188 21.136 1.00 95.00 126 LYS A C 1
ATOM 987 O O . LYS A 1 126 ? -3.978 0.976 20.974 1.00 95.00 126 LYS A O 1
ATOM 992 N N . GLU A 1 127 ? -4.918 2.999 20.843 1.00 94.62 127 GLU A N 1
ATOM 993 C CA . GLU A 1 127 ? -6.182 2.510 20.260 1.00 94.62 127 GLU A CA 1
ATOM 994 C C . GLU A 1 127 ? -5.947 1.773 18.931 1.00 94.62 127 GLU A C 1
ATOM 996 O O . GLU A 1 127 ? -6.491 0.689 18.704 1.00 94.62 127 GLU A O 1
ATOM 1001 N N . HIS A 1 128 ? -5.110 2.338 18.061 1.00 95.56 128 HIS A N 1
ATOM 1002 C CA . HIS A 1 128 ? -4.735 1.736 16.788 1.00 95.56 128 HIS A CA 1
ATOM 1003 C C . HIS A 1 128 ? -3.964 0.425 16.981 1.00 95.56 128 HIS A C 1
ATOM 1005 O O . HIS A 1 128 ? -4.260 -0.562 16.305 1.00 95.56 128 HIS A O 1
ATOM 1011 N N . GLU A 1 129 ? -3.003 0.387 17.905 1.00 96.62 129 GLU A N 1
ATOM 1012 C CA . GLU A 1 129 ? -2.262 -0.825 18.256 1.00 96.62 129 GLU A CA 1
ATOM 1013 C C . GLU A 1 129 ? -3.192 -1.921 18.790 1.00 96.62 129 GLU A C 1
ATOM 1015 O O . GLU A 1 129 ? -3.168 -3.046 18.281 1.00 96.62 129 GLU A O 1
ATOM 1020 N N . ASP A 1 130 ? -4.070 -1.585 19.736 1.00 97.81 130 ASP A N 1
ATOM 1021 C CA . ASP A 1 130 ? -5.034 -2.520 20.311 1.00 97.81 130 ASP A CA 1
ATOM 1022 C C . ASP A 1 130 ? -5.947 -3.090 19.206 1.00 97.81 130 ASP A C 1
ATOM 1024 O O . ASP A 1 130 ? -6.126 -4.304 19.113 1.00 97.81 130 ASP A O 1
ATOM 1028 N N . CYS A 1 131 ? -6.469 -2.252 18.303 1.00 97.94 131 CYS A N 1
ATOM 1029 C CA . CYS A 1 131 ? -7.308 -2.708 17.187 1.00 97.94 131 CYS A CA 1
ATOM 1030 C C . CYS A 1 131 ? -6.536 -3.526 16.137 1.00 97.94 131 CYS A C 1
ATOM 1032 O O . CYS A 1 131 ? -7.124 -4.354 15.437 1.00 97.94 131 CYS A O 1
ATOM 1034 N N . MET A 1 132 ? -5.225 -3.322 16.003 1.00 97.12 132 MET A N 1
ATOM 1035 C CA . MET A 1 132 ? -4.366 -4.126 15.131 1.00 97.12 132 MET A CA 1
ATOM 1036 C C . MET A 1 132 ? -4.080 -5.505 15.731 1.00 97.12 132 MET A C 1
ATOM 1038 O O . MET A 1 132 ? -3.979 -6.492 14.998 1.00 97.12 132 MET A O 1
ATOM 1042 N N . GLN A 1 133 ? -3.932 -5.612 17.048 1.00 97.19 133 GLN A N 1
ATOM 1043 C CA . GLN A 1 133 ? -3.514 -6.855 17.700 1.00 97.19 133 GLN A CA 1
ATOM 1044 C C . GLN A 1 133 ? -4.663 -7.827 17.981 1.00 97.19 133 GLN A C 1
ATOM 1046 O O . GLN A 1 133 ? -4.420 -9.030 18.027 1.00 97.19 133 GLN A O 1
ATOM 1051 N N . GLN A 1 134 ? -5.899 -7.344 18.113 1.00 97.31 134 GLN A N 1
ATOM 1052 C CA . GLN A 1 134 ? -7.037 -8.171 18.528 1.00 97.31 134 GLN A CA 1
ATOM 1053 C C . GLN A 1 134 ? -8.350 -7.776 17.831 1.00 97.31 134 GLN A C 1
ATOM 1055 O O . GLN A 1 134 ? -8.497 -6.636 17.381 1.00 97.31 134 GLN A O 1
ATOM 1060 N N . PRO A 1 135 ? -9.333 -8.698 17.768 1.00 98.44 135 PRO A N 1
ATOM 1061 C CA . PRO A 1 135 ? -10.683 -8.383 17.321 1.00 98.44 135 PRO A CA 1
ATOM 1062 C C . PRO A 1 135 ? -11.311 -7.235 18.121 1.00 98.44 135 PRO A C 1
ATOM 1064 O O . PRO A 1 135 ? -11.143 -7.138 19.340 1.00 98.44 135 PRO A O 1
ATOM 1067 N N . TRP A 1 136 ? -12.062 -6.368 17.442 1.00 98.44 136 TRP A N 1
ATOM 1068 C CA . TRP A 1 136 ? -12.605 -5.150 18.044 1.00 98.44 136 TRP A CA 1
ATOM 1069 C C . TRP A 1 136 ? -14.001 -4.785 17.520 1.00 98.44 136 TRP A C 1
ATOM 1071 O O . TRP A 1 136 ? -14.334 -5.031 16.365 1.00 98.44 136 TRP A O 1
ATOM 1081 N N . THR A 1 137 ? -14.826 -4.158 18.364 1.00 98.25 137 THR A N 1
ATOM 1082 C CA . THR A 1 137 ? -16.188 -3.715 18.014 1.00 98.25 137 THR A CA 1
ATOM 1083 C C . THR A 1 137 ? -16.327 -2.200 18.114 1.00 98.25 137 THR A C 1
ATOM 1085 O O . THR A 1 137 ? -15.606 -1.550 18.873 1.00 98.25 137 THR A O 1
ATOM 1088 N N . ALA A 1 138 ? -17.315 -1.638 17.412 1.00 97.44 138 ALA A N 1
ATOM 1089 C CA . ALA A 1 138 ? -17.616 -0.206 17.473 1.00 97.44 138 ALA A CA 1
ATOM 1090 C C . ALA A 1 138 ? -17.990 0.279 18.884 1.00 97.44 138 ALA A C 1
ATOM 1092 O O . ALA A 1 138 ? -17.690 1.412 19.242 1.00 97.44 138 ALA A O 1
ATOM 1093 N N . LYS A 1 139 ? -18.588 -0.593 19.709 1.00 97.44 139 LYS A N 1
ATOM 1094 C CA . LYS A 1 139 ? -18.899 -0.283 21.112 1.00 97.44 139 LYS A CA 1
ATOM 1095 C C . LYS A 1 139 ? -17.634 -0.053 21.944 1.00 97.44 139 LYS A C 1
ATOM 1097 O O . LYS A 1 139 ? -17.645 0.793 22.828 1.00 97.44 139 LYS A O 1
ATOM 1102 N N . LYS A 1 140 ? -16.566 -0.817 21.683 1.00 96.75 140 LYS A N 1
ATOM 1103 C CA . LYS A 1 140 ? -15.296 -0.715 22.419 1.00 96.75 140 LYS A CA 1
ATOM 1104 C C . LYS A 1 140 ? -14.405 0.406 21.874 1.00 96.75 140 LYS A C 1
ATOM 1106 O O . LYS A 1 140 ? -13.757 1.082 22.661 1.00 96.75 140 LYS A O 1
ATOM 1111 N N . PHE A 1 141 ? -14.396 0.608 20.555 1.00 97.00 141 PHE A N 1
ATOM 1112 C CA . PHE A 1 141 ? -13.547 1.597 19.883 1.00 97.00 141 PHE A CA 1
ATOM 1113 C C . PHE A 1 141 ? -14.361 2.445 18.891 1.00 97.00 141 PHE A C 1
ATOM 1115 O O . PHE A 1 141 ? -14.362 2.182 17.683 1.00 97.00 141 PHE A O 1
ATOM 1122 N N . PRO A 1 142 ? -15.103 3.454 19.384 1.00 95.56 142 PRO A N 1
ATOM 1123 C CA . PRO A 1 142 ? -16.002 4.250 18.551 1.00 95.56 142 PRO A CA 1
ATOM 1124 C C . PRO A 1 142 ? -15.268 5.132 17.530 1.00 95.56 142 PRO A C 1
ATOM 1126 O O . PRO A 1 142 ? -15.767 5.301 16.420 1.00 95.56 142 PRO A O 1
ATOM 1129 N N . ARG A 1 143 ? -14.074 5.656 17.849 1.00 93.81 143 ARG A N 1
ATOM 1130 C CA . ARG A 1 143 ? -13.278 6.467 16.906 1.00 93.81 143 ARG A CA 1
ATOM 1131 C C . ARG A 1 143 ? -12.741 5.613 15.759 1.00 93.81 143 ARG A C 1
ATOM 1133 O O . ARG A 1 143 ? -12.909 5.980 14.598 1.00 93.81 143 ARG A O 1
ATOM 1140 N N . MET A 1 144 ? -12.203 4.431 16.061 1.00 96.56 144 MET A N 1
ATOM 1141 C CA . MET A 1 144 ? -11.848 3.449 15.034 1.00 96.56 144 MET A CA 1
ATOM 1142 C C . MET A 1 144 ? -13.041 3.072 14.139 1.00 96.56 144 MET A C 1
ATOM 1144 O O . MET A 1 144 ? -12.889 2.948 12.925 1.00 96.56 144 MET A O 1
ATOM 1148 N N . ALA A 1 145 ? -14.247 2.937 14.702 1.00 97.12 145 ALA A N 1
ATOM 1149 C CA . ALA A 1 145 ? -15.448 2.662 13.913 1.00 97.12 145 ALA A CA 1
ATOM 1150 C C . ALA A 1 145 ? -15.839 3.819 12.979 1.00 97.12 145 ALA A C 1
ATOM 1152 O O . ALA A 1 145 ? -16.243 3.562 11.845 1.00 97.12 145 ALA A O 1
ATOM 1153 N N . GLN A 1 146 ? -15.681 5.075 13.410 1.00 96.25 146 GLN A N 1
ATOM 1154 C CA . GLN A 1 146 ? -15.890 6.249 12.551 1.00 96.25 146 GLN A CA 1
ATOM 1155 C C . GLN A 1 146 ? -14.917 6.251 11.368 1.00 96.25 146 GLN A C 1
ATOM 1157 O O . GLN A 1 146 ? -15.344 6.364 10.218 1.00 96.25 146 GLN A O 1
ATOM 1162 N N . TRP A 1 147 ? -13.625 6.046 11.637 1.00 96.88 147 TRP A N 1
ATOM 1163 C CA . TRP A 1 147 ? -12.614 5.917 10.589 1.00 96.88 147 TRP A CA 1
ATOM 1164 C C . TRP A 1 147 ? -12.928 4.769 9.623 1.00 96.88 147 TRP A C 1
ATOM 1166 O O . TRP A 1 147 ? -12.838 4.932 8.400 1.00 96.88 147 TRP A O 1
ATOM 1176 N N . LEU A 1 148 ? -13.321 3.607 10.159 1.00 97.44 148 LEU A N 1
ATOM 1177 C CA . LEU A 1 148 ? -13.659 2.452 9.338 1.00 97.44 148 LEU A CA 1
ATOM 1178 C C . LEU A 1 148 ? -14.874 2.755 8.460 1.00 97.44 148 LEU A C 1
ATOM 1180 O O . LEU A 1 148 ? -14.838 2.418 7.286 1.00 97.44 148 LEU A O 1
ATOM 1184 N N . GLY A 1 149 ? -15.896 3.452 8.962 1.00 96.81 149 GLY A N 1
ATOM 1185 C CA . GLY A 1 149 ? -17.068 3.845 8.171 1.00 96.81 149 GLY A CA 1
ATOM 1186 C C . GLY A 1 149 ? -16.721 4.637 6.904 1.00 96.81 149 GLY A C 1
ATOM 1187 O O . GLY A 1 149 ? -17.348 4.444 5.864 1.00 96.81 149 GLY A O 1
ATOM 1188 N N . ILE A 1 150 ? -15.669 5.460 6.950 1.00 95.00 150 ILE A N 1
ATOM 1189 C CA . ILE A 1 150 ? -15.180 6.233 5.796 1.00 95.00 150 ILE A CA 1
ATOM 1190 C C . ILE A 1 150 ? -14.433 5.329 4.801 1.00 95.00 150 ILE A C 1
ATOM 1192 O O . ILE A 1 150 ? -14.583 5.469 3.586 1.00 95.00 150 ILE A O 1
ATOM 1196 N N . ASN A 1 151 ? -13.635 4.385 5.307 1.00 97.12 151 ASN A N 1
ATOM 1197 C CA . ASN A 1 151 ? -12.674 3.612 4.513 1.00 97.12 151 ASN A CA 1
ATOM 1198 C C . ASN A 1 151 ? -13.158 2.211 4.112 1.00 97.12 151 ASN A C 1
ATOM 1200 O O . ASN A 1 151 ? -12.572 1.586 3.227 1.00 97.12 151 ASN A O 1
ATOM 1204 N N . GLN A 1 152 ? -14.223 1.697 4.727 1.00 97.19 152 GLN A N 1
ATOM 1205 C CA . GLN A 1 152 ? -14.628 0.293 4.631 1.00 97.19 152 GLN A CA 1
ATOM 1206 C C . GLN A 1 152 ? -14.889 -0.136 3.191 1.00 97.19 152 GLN A C 1
ATOM 1208 O O . GLN A 1 152 ? -14.393 -1.177 2.765 1.00 97.19 152 GLN A O 1
ATOM 1213 N N . ARG A 1 153 ? -15.618 0.676 2.417 1.00 97.62 153 ARG A N 1
ATOM 1214 C CA . ARG A 1 153 ? -15.901 0.379 1.006 1.00 97.62 153 ARG A CA 1
ATOM 1215 C C . ARG A 1 153 ? -14.613 0.246 0.191 1.00 97.62 153 ARG A C 1
ATOM 1217 O O . ARG A 1 153 ? -14.484 -0.671 -0.614 1.00 97.62 153 ARG A O 1
ATOM 1224 N N . LEU A 1 154 ? -13.656 1.145 0.411 1.00 97.75 154 LEU A N 1
ATOM 1225 C CA . LEU A 1 154 ? -12.374 1.152 -0.292 1.00 97.75 154 LEU A CA 1
ATOM 1226 C C . LEU A 1 154 ? -11.524 -0.067 0.080 1.00 97.75 154 LEU A C 1
ATOM 1228 O O . LEU A 1 154 ? -10.962 -0.708 -0.805 1.00 97.75 154 LEU A O 1
ATOM 1232 N N . LEU A 1 155 ? -11.491 -0.426 1.365 1.00 98.38 155 LEU A N 1
ATOM 1233 C CA . LEU A 1 155 ? -10.769 -1.596 1.866 1.00 98.38 155 LEU A CA 1
ATOM 1234 C C . LEU A 1 155 ? -11.373 -2.915 1.370 1.00 98.38 155 LEU A C 1
ATOM 1236 O O . LEU A 1 155 ? -10.628 -3.793 0.945 1.00 98.38 155 LEU A O 1
ATOM 1240 N N . VAL A 1 156 ? -12.702 -3.048 1.358 1.00 98.38 156 VAL A N 1
ATOM 1241 C CA . VAL A 1 156 ? -13.393 -4.232 0.814 1.00 98.38 156 VAL A CA 1
ATOM 1242 C C . VAL A 1 156 ? -13.127 -4.376 -0.686 1.00 98.38 156 VAL A C 1
ATOM 1244 O O . VAL A 1 156 ? -12.756 -5.454 -1.151 1.00 98.38 156 VAL A O 1
ATOM 1247 N N . ASN A 1 157 ? -13.244 -3.283 -1.444 1.00 98.06 157 ASN A N 1
ATOM 1248 C CA . ASN A 1 157 ? -12.950 -3.293 -2.877 1.00 98.06 157 ASN A CA 1
ATOM 1249 C C . ASN A 1 157 ? -11.484 -3.656 -3.146 1.00 98.06 157 ASN A C 1
ATOM 1251 O O . ASN A 1 157 ? -11.192 -4.456 -4.037 1.00 98.06 157 ASN A O 1
ATOM 1255 N N . PHE A 1 158 ? -10.562 -3.113 -2.350 1.00 98.19 158 PHE A N 1
ATOM 1256 C CA . PHE A 1 158 ? -9.149 -3.443 -2.456 1.00 98.19 158 PHE A CA 1
ATOM 1257 C C . PHE A 1 158 ? -8.869 -4.908 -2.096 1.00 98.19 158 PHE A C 1
ATOM 1259 O O . PHE A 1 158 ? -8.111 -5.565 -2.805 1.00 98.19 158 PHE A O 1
ATOM 1266 N N . ALA A 1 159 ? -9.511 -5.456 -1.059 1.00 98.50 159 ALA A N 1
ATOM 1267 C CA . ALA A 1 159 ? -9.385 -6.868 -0.703 1.00 98.50 159 ALA A CA 1
ATOM 1268 C C . ALA A 1 159 ? -9.803 -7.784 -1.865 1.00 98.50 159 ALA A C 1
ATOM 1270 O O . ALA A 1 159 ? -9.087 -8.726 -2.209 1.00 98.50 159 ALA A O 1
ATOM 1271 N N . SER A 1 160 ? -10.916 -7.462 -2.529 1.00 98.25 160 SER A N 1
ATOM 1272 C CA . SER A 1 160 ? -11.368 -8.169 -3.732 1.00 98.25 160 SER A CA 1
ATOM 1273 C C . SER A 1 160 ? -10.348 -8.078 -4.879 1.00 98.25 160 SER A C 1
ATOM 1275 O O . SER A 1 160 ? -9.988 -9.091 -5.488 1.00 98.25 160 SER A O 1
ATOM 1277 N N . ALA A 1 161 ? -9.790 -6.890 -5.129 1.00 97.69 161 ALA A N 1
ATOM 1278 C CA . ALA A 1 161 ? -8.746 -6.700 -6.136 1.00 97.69 161 ALA A CA 1
ATOM 1279 C C . ALA A 1 161 ? -7.465 -7.492 -5.811 1.00 97.69 161 ALA A C 1
ATOM 1281 O O . ALA A 1 161 ? -6.916 -8.164 -6.680 1.00 97.69 161 ALA A O 1
ATOM 1282 N N . ALA A 1 162 ? -7.009 -7.476 -4.559 1.00 97.50 162 ALA A N 1
ATOM 1283 C CA . ALA A 1 162 ? -5.848 -8.245 -4.111 1.00 97.50 162 ALA A CA 1
ATOM 1284 C C . ALA A 1 162 ? -6.066 -9.761 -4.244 1.00 97.50 162 ALA A C 1
ATOM 1286 O O . ALA A 1 162 ? -5.127 -10.500 -4.554 1.00 97.50 162 ALA A O 1
ATOM 1287 N N . ASN A 1 163 ? -7.302 -10.230 -4.056 1.00 97.88 163 ASN A N 1
ATOM 1288 C CA . ASN A 1 163 ? -7.668 -11.636 -4.211 1.00 97.88 163 ASN A CA 1
ATOM 1289 C C . ASN A 1 163 ? -7.780 -12.095 -5.672 1.00 97.88 163 ASN A C 1
ATOM 1291 O O . ASN A 1 163 ? -7.511 -13.264 -5.951 1.00 97.88 163 ASN A O 1
ATOM 1295 N N . SER A 1 164 ? -8.113 -11.197 -6.598 1.00 97.12 164 SER A N 1
ATOM 1296 C CA . SER A 1 164 ? -8.317 -11.519 -8.018 1.00 97.12 164 SER A CA 1
ATOM 1297 C C . SER A 1 164 ? -7.076 -11.293 -8.885 1.00 97.12 164 SER A C 1
ATOM 1299 O O . SER A 1 164 ? -6.789 -12.096 -9.770 1.00 97.12 164 SER A O 1
ATOM 1301 N N . ARG A 1 165 ? -6.298 -10.239 -8.619 1.00 96.31 165 ARG A N 1
ATOM 1302 C CA . ARG A 1 165 ? -5.140 -9.859 -9.441 1.00 96.31 165 ARG A CA 1
ATOM 1303 C C . ARG A 1 165 ? -3.958 -10.794 -9.217 1.00 96.31 165 ARG A C 1
ATOM 1305 O O . ARG A 1 165 ? -3.705 -11.243 -8.096 1.00 96.31 165 ARG A O 1
ATOM 1312 N N . SER A 1 166 ? -3.248 -11.115 -10.294 1.00 95.31 166 SER A N 1
ATOM 1313 C CA . SER A 1 166 ? -2.197 -12.140 -10.311 1.00 95.31 166 SER A CA 1
ATOM 1314 C C . SER A 1 166 ? -0.786 -11.579 -10.443 1.00 95.31 166 SER A C 1
ATOM 1316 O O . SER A 1 166 ? 0.164 -12.333 -10.238 1.00 95.31 166 SER A O 1
ATOM 1318 N N . GLN A 1 167 ? -0.646 -10.295 -10.775 1.00 95.50 167 GLN A N 1
ATOM 1319 C CA . GLN A 1 167 ? 0.636 -9.661 -11.055 1.00 95.50 167 GLN A CA 1
ATOM 1320 C C . GLN A 1 167 ? 0.868 -8.418 -10.196 1.00 95.50 167 GLN A C 1
ATOM 1322 O O . GLN A 1 167 ? -0.069 -7.812 -9.668 1.00 95.50 167 GLN A O 1
ATOM 1327 N N . PHE A 1 168 ? 2.134 -8.032 -10.078 1.00 94.12 168 PHE A N 1
ATOM 1328 C CA . PHE A 1 168 ? 2.564 -6.803 -9.427 1.00 94.12 168 PHE A CA 1
ATOM 1329 C C . PHE A 1 168 ? 3.723 -6.218 -10.220 1.00 94.12 168 PHE A C 1
ATOM 1331 O O . PHE A 1 168 ? 4.787 -6.819 -10.296 1.00 94.12 168 PHE A O 1
ATOM 1338 N N . TYR A 1 169 ? 3.490 -5.056 -10.816 1.00 93.94 169 TYR A N 1
ATOM 1339 C CA . TYR A 1 169 ? 4.518 -4.285 -11.498 1.00 93.94 169 TYR A CA 1
ATOM 1340 C C . TYR A 1 169 ? 4.401 -2.832 -11.066 1.00 93.94 169 TYR A C 1
ATOM 1342 O O . TYR A 1 169 ? 3.370 -2.191 -11.294 1.00 93.94 169 TYR A O 1
ATOM 1350 N N . ASN A 1 170 ? 5.456 -2.347 -10.418 1.00 92.56 170 ASN A N 1
ATOM 1351 C CA . ASN A 1 170 ? 5.607 -0.979 -9.951 1.00 92.56 170 ASN A CA 1
ATOM 1352 C C . ASN A 1 170 ? 6.655 -0.273 -10.834 1.00 92.56 170 ASN A C 1
ATOM 1354 O O . ASN A 1 170 ? 7.843 -0.531 -10.648 1.00 92.56 170 ASN A O 1
ATOM 1358 N N . PRO A 1 171 ? 6.241 0.570 -11.799 1.00 92.19 171 PRO A N 1
ATOM 1359 C CA . PRO A 1 171 ? 7.159 1.200 -12.739 1.00 92.19 171 PRO A CA 1
ATOM 1360 C C . PRO A 1 171 ? 8.287 1.983 -12.075 1.00 92.19 171 PRO A C 1
ATOM 1362 O O . PRO A 1 171 ? 8.064 2.744 -11.131 1.00 92.19 171 PRO A O 1
ATOM 1365 N N . TYR A 1 172 ? 9.480 1.861 -12.648 1.00 90.62 172 TYR A N 1
ATOM 1366 C CA . TYR A 1 172 ? 10.604 2.737 -12.353 1.00 90.62 172 TYR A CA 1
ATOM 1367 C C . TYR A 1 172 ? 10.544 3.957 -13.267 1.00 90.62 172 TYR A C 1
ATOM 1369 O O . TYR A 1 172 ? 10.522 3.815 -14.488 1.00 90.62 172 TYR A O 1
ATOM 1377 N N . VAL A 1 173 ? 10.504 5.155 -12.692 1.00 88.31 173 VAL A N 1
ATOM 1378 C CA . VAL A 1 173 ? 10.426 6.410 -13.446 1.00 88.31 173 VAL A CA 1
ATOM 1379 C C . VAL A 1 173 ? 11.476 7.367 -12.905 1.00 88.31 173 VAL A C 1
ATOM 1381 O O . VAL A 1 173 ? 11.529 7.605 -11.701 1.00 88.31 173 VAL A O 1
ATOM 1384 N N . VAL A 1 174 ? 12.293 7.909 -13.805 1.00 82.56 174 VAL A N 1
ATOM 1385 C CA . VAL A 1 174 ? 13.293 8.938 -13.503 1.00 82.56 174 VAL A CA 1
ATOM 1386 C C . VAL A 1 174 ? 12.677 10.304 -13.790 1.00 82.56 174 VAL A C 1
ATOM 1388 O O . VAL A 1 174 ? 12.116 10.509 -14.871 1.00 82.56 174 VAL A O 1
ATOM 1391 N N . GLU A 1 175 ? 12.766 11.236 -12.837 1.00 76.38 175 GLU A N 1
ATOM 1392 C CA . GLU A 1 175 ? 12.342 12.620 -13.076 1.00 76.38 175 GLU A CA 1
ATOM 1393 C C . GLU A 1 175 ? 13.239 13.277 -14.128 1.00 76.38 175 GLU A C 1
ATOM 1395 O O . GLU A 1 175 ? 14.441 13.021 -14.192 1.00 76.38 175 GLU A O 1
ATOM 1400 N N . SER A 1 176 ? 12.657 14.137 -14.964 1.00 69.62 176 SER A N 1
ATOM 1401 C CA . SER A 1 176 ? 13.346 14.749 -16.107 1.00 69.62 176 SER A CA 1
ATOM 1402 C C . SER A 1 176 ? 14.624 15.501 -15.726 1.00 69.62 176 SER A C 1
ATOM 1404 O O . SER A 1 176 ? 15.566 15.543 -16.507 1.00 69.62 176 SER A O 1
ATOM 1406 N N . GLU A 1 177 ? 14.685 16.055 -14.515 1.00 68.19 177 GLU A N 1
ATOM 1407 C CA . GLU A 1 177 ? 15.860 16.763 -13.993 1.00 68.19 177 GLU A CA 1
ATOM 1408 C C . GLU A 1 177 ? 17.070 15.854 -13.704 1.00 68.19 177 GLU A C 1
ATOM 1410 O O . GLU A 1 177 ? 18.204 16.335 -13.641 1.00 68.19 177 GLU A O 1
ATOM 1415 N N . TYR A 1 178 ? 16.846 14.541 -13.579 1.00 67.56 178 TYR A N 1
ATOM 1416 C CA . TYR A 1 178 ? 17.883 13.544 -13.302 1.00 67.56 178 TYR A CA 1
ATOM 1417 C C . TYR A 1 178 ? 18.245 12.679 -14.515 1.00 67.56 178 TYR A C 1
ATOM 1419 O O . TYR A 1 178 ? 19.245 11.971 -14.458 1.00 67.56 178 TYR A O 1
ATOM 1427 N N . GLN A 1 179 ? 17.495 12.762 -15.622 1.00 64.31 179 GLN A N 1
ATOM 1428 C CA . GLN A 1 179 ? 17.706 11.925 -16.819 1.00 64.31 179 GLN A CA 1
ATOM 1429 C C . GLN A 1 179 ? 19.099 12.084 -17.452 1.00 64.31 179 GLN A C 1
ATOM 1431 O O . GLN A 1 179 ? 19.605 11.151 -18.068 1.00 64.31 179 GLN A O 1
ATOM 1436 N N . ASN A 1 180 ? 19.729 13.249 -17.275 1.00 62.00 180 ASN A N 1
ATOM 1437 C CA . ASN A 1 180 ? 21.038 13.572 -17.852 1.00 62.00 180 ASN A CA 1
ATOM 1438 C C . ASN A 1 180 ? 22.141 13.743 -16.796 1.00 62.00 180 ASN A C 1
ATOM 1440 O O . ASN A 1 180 ? 23.210 14.268 -17.103 1.00 62.00 180 ASN A O 1
ATOM 1444 N N . GLN A 1 181 ? 21.890 13.352 -15.542 1.00 61.91 181 GLN A N 1
ATOM 1445 C CA . GLN A 1 181 ? 22.891 13.475 -14.487 1.00 61.91 181 GLN A CA 1
ATOM 1446 C C . GLN A 1 181 ? 23.785 12.229 -14.400 1.00 61.91 181 GLN A C 1
ATOM 1448 O O . GLN A 1 181 ? 23.319 11.114 -14.627 1.00 61.91 181 GLN A O 1
ATOM 1453 N N . PRO A 1 182 ? 25.066 12.384 -14.012 1.00 56.09 182 PRO A N 1
ATOM 1454 C CA . PRO A 1 182 ? 26.022 11.276 -13.904 1.00 56.09 182 PRO A CA 1
ATOM 1455 C C . PRO A 1 182 ? 25.760 10.332 -12.711 1.00 56.09 182 PRO A C 1
ATOM 1457 O O . PRO A 1 182 ? 26.547 9.423 -12.453 1.00 56.09 182 PRO A O 1
ATOM 1460 N N . VAL A 1 183 ? 24.681 10.544 -11.953 1.00 53.47 183 VAL A N 1
ATOM 1461 C CA . VAL A 1 183 ? 24.323 9.744 -10.775 1.00 53.47 183 VAL A CA 1
ATOM 1462 C C . VAL A 1 183 ? 23.663 8.436 -11.235 1.00 53.47 183 VAL A C 1
ATOM 1464 O O . VAL A 1 183 ? 22.860 8.473 -12.169 1.00 53.47 183 VAL A O 1
ATOM 1467 N N . PRO A 1 184 ? 23.938 7.271 -10.611 1.00 59.91 184 PRO A N 1
ATOM 1468 C CA . PRO A 1 184 ? 23.280 6.034 -11.012 1.00 59.91 184 PRO A CA 1
ATOM 1469 C C . PRO A 1 184 ? 21.780 6.117 -10.713 1.00 59.91 184 PRO A C 1
ATOM 1471 O O . PRO A 1 184 ? 21.362 5.927 -9.576 1.00 59.91 184 PRO A O 1
ATOM 1474 N N . GLU A 1 185 ? 20.975 6.380 -11.745 1.00 73.81 185 GLU A N 1
ATOM 1475 C CA . GLU A 1 185 ? 19.524 6.616 -11.674 1.00 73.81 185 GLU A CA 1
ATOM 1476 C C . GLU A 1 185 ? 18.800 5.642 -10.745 1.00 73.81 185 GLU A C 1
ATOM 1478 O O . GLU A 1 185 ? 17.959 6.058 -9.956 1.00 73.81 185 GLU A O 1
ATOM 1483 N N . LEU A 1 186 ? 19.184 4.360 -10.779 1.00 79.31 186 LEU A N 1
ATOM 1484 C CA . LEU A 1 186 ? 18.577 3.306 -9.970 1.00 79.31 186 LEU A CA 1
ATOM 1485 C C . LEU A 1 186 ? 18.642 3.555 -8.459 1.00 79.31 186 LEU A C 1
ATOM 1487 O O . LEU A 1 186 ? 17.681 3.229 -7.767 1.00 79.31 186 LEU A O 1
ATOM 1491 N N . ILE A 1 187 ? 19.741 4.112 -7.934 1.00 80.12 187 ILE A N 1
ATOM 1492 C CA . ILE A 1 187 ? 19.881 4.323 -6.483 1.00 80.12 187 ILE A CA 1
ATOM 1493 C C . ILE A 1 187 ? 18.980 5.457 -5.981 1.00 80.12 187 ILE A C 1
ATOM 1495 O O . ILE A 1 187 ? 18.605 5.473 -4.812 1.00 80.12 187 ILE A O 1
ATOM 1499 N N . GLY A 1 188 ? 18.622 6.387 -6.871 1.00 77.12 188 GLY A N 1
ATOM 1500 C CA . GLY A 1 188 ? 17.756 7.527 -6.580 1.00 77.12 188 GLY A CA 1
ATOM 1501 C C . GLY A 1 188 ? 16.277 7.286 -6.884 1.00 77.12 188 GLY A C 1
ATOM 1502 O O . GLY A 1 188 ? 15.467 8.183 -6.662 1.00 77.12 188 GLY A O 1
ATOM 1503 N N . LEU A 1 189 ? 15.899 6.108 -7.397 1.00 81.56 189 LEU A N 1
ATOM 1504 C CA . LEU A 1 189 ? 14.514 5.841 -7.776 1.00 81.56 189 LEU A CA 1
ATOM 1505 C C . LEU A 1 189 ? 13.589 5.810 -6.561 1.00 81.56 189 LEU A C 1
ATOM 1507 O O . LEU A 1 189 ? 13.730 4.996 -5.645 1.00 81.56 189 LEU A O 1
ATOM 1511 N N . LEU A 1 190 ? 12.557 6.647 -6.614 1.00 80.44 190 LEU A N 1
ATOM 1512 C CA . LEU A 1 190 ? 11.460 6.590 -5.664 1.00 80.44 190 LEU A CA 1
ATOM 1513 C C . LEU A 1 190 ? 10.557 5.390 -5.972 1.00 80.44 190 LEU A C 1
ATOM 1515 O O . LEU A 1 190 ? 10.240 5.097 -7.124 1.00 80.44 190 LEU A O 1
ATOM 1519 N N . LEU A 1 191 ? 10.088 4.722 -4.915 1.00 80.00 191 LEU A N 1
ATOM 1520 C CA . LEU A 1 191 ? 9.155 3.592 -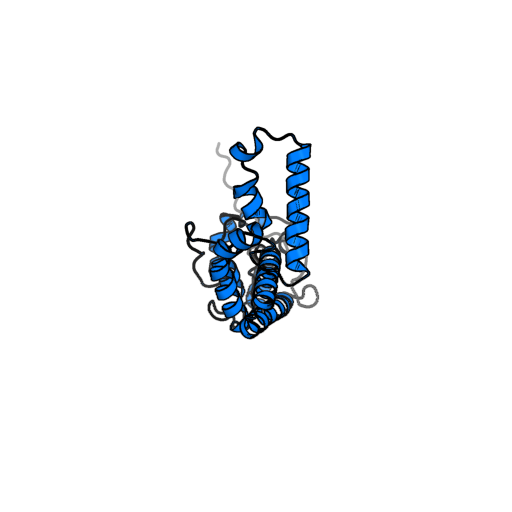4.997 1.00 80.00 191 LEU A CA 1
ATOM 1521 C C . LEU A 1 191 ? 7.804 3.987 -4.387 1.00 80.00 191 LEU A C 1
ATOM 1523 O O . LEU A 1 191 ? 7.454 3.519 -3.297 1.00 80.00 191 LEU A O 1
ATOM 1527 N N . PRO A 1 192 ? 7.026 4.854 -5.059 1.00 75.00 192 PRO A N 1
ATOM 1528 C CA . PRO A 1 192 ? 5.874 5.511 -4.449 1.00 75.00 192 PRO A CA 1
ATOM 1529 C C . PRO A 1 192 ? 4.790 4.515 -4.019 1.00 75.00 192 PRO A C 1
ATOM 1531 O O . PRO A 1 192 ? 4.190 4.687 -2.964 1.00 75.00 192 PRO A O 1
ATOM 1534 N N . ALA A 1 193 ? 4.590 3.413 -4.751 1.00 81.06 193 ALA A N 1
ATOM 1535 C CA . ALA A 1 193 ? 3.629 2.382 -4.356 1.00 81.06 193 ALA A CA 1
ATOM 1536 C C . ALA A 1 193 ? 4.094 1.541 -3.146 1.00 81.06 193 ALA A C 1
ATOM 1538 O O . ALA A 1 193 ? 3.260 1.023 -2.404 1.00 81.06 193 ALA A O 1
ATOM 1539 N N . ALA A 1 194 ? 5.405 1.409 -2.903 1.00 79.31 194 ALA A N 1
ATOM 1540 C CA . ALA A 1 194 ? 5.950 0.482 -1.906 1.00 79.31 194 ALA A CA 1
ATOM 1541 C C . ALA A 1 194 ? 5.669 0.904 -0.455 1.00 79.31 194 ALA A C 1
ATOM 1543 O O . ALA A 1 194 ? 5.474 0.056 0.412 1.00 79.31 194 ALA A O 1
ATOM 1544 N N . GLN A 1 195 ? 5.617 2.206 -0.165 1.00 77.81 195 GLN A N 1
ATOM 1545 C CA . GLN A 1 195 ? 5.195 2.674 1.161 1.00 77.81 195 GLN A CA 1
ATOM 1546 C C . GLN A 1 195 ? 3.685 2.486 1.363 1.00 77.81 195 GLN A C 1
ATOM 1548 O O . GLN A 1 195 ? 3.227 2.147 2.456 1.00 77.81 195 GLN A O 1
ATOM 1553 N N . GLN A 1 196 ? 2.920 2.641 0.286 1.00 84.12 196 GLN A N 1
ATOM 1554 C CA . GLN A 1 196 ? 1.463 2.636 0.311 1.00 84.12 196 GLN A CA 1
ATOM 1555 C C . GLN A 1 196 ? 0.877 1.237 0.525 1.00 84.12 196 GLN A C 1
ATOM 1557 O O . GLN A 1 196 ? -0.135 1.086 1.214 1.00 84.12 196 GLN A O 1
ATOM 1562 N N . THR A 1 197 ? 1.554 0.190 0.039 1.00 88.56 197 THR A N 1
ATOM 1563 C CA . THR A 1 197 ? 1.186 -1.208 0.329 1.00 88.56 197 THR A CA 1
ATOM 1564 C C . THR A 1 197 ? 1.112 -1.478 1.833 1.00 88.56 197 THR A C 1
ATOM 1566 O O . THR A 1 197 ? 0.181 -2.141 2.292 1.00 88.56 197 THR A O 1
ATOM 1569 N N . ARG A 1 198 ? 2.035 -0.920 2.630 1.00 88.81 198 ARG A N 1
ATOM 1570 C CA . ARG A 1 198 ? 2.040 -1.077 4.095 1.00 88.81 198 ARG A CA 1
ATOM 1571 C C . ARG A 1 198 ? 0.826 -0.409 4.735 1.00 88.81 198 ARG A C 1
ATOM 1573 O O . ARG A 1 198 ? 0.232 -0.976 5.650 1.00 88.81 198 ARG A O 1
ATOM 1580 N N . GLY A 1 199 ? 0.448 0.774 4.250 1.00 91.25 199 GLY A N 1
ATOM 1581 C CA . GLY A 1 199 ? -0.741 1.495 4.707 1.00 91.25 199 GLY A CA 1
ATOM 1582 C C . GLY A 1 199 ? -2.028 0.704 4.467 1.00 91.25 199 GLY A C 1
ATOM 1583 O O . GLY A 1 199 ? -2.839 0.562 5.383 1.00 91.25 199 GLY A O 1
ATOM 1584 N N . LEU A 1 200 ? -2.176 0.124 3.273 1.00 95.00 200 LEU A N 1
ATOM 1585 C CA . LEU A 1 200 ? -3.322 -0.718 2.917 1.00 95.00 200 LEU A CA 1
ATOM 1586 C C . LEU A 1 200 ? -3.347 -2.032 3.699 1.00 95.00 200 LEU A C 1
ATOM 1588 O O . LEU A 1 200 ? -4.402 -2.425 4.186 1.00 95.00 200 LEU A O 1
ATOM 1592 N N . ALA A 1 201 ? -2.199 -2.690 3.884 1.00 95.88 201 ALA A N 1
ATOM 1593 C CA . ALA A 1 201 ? -2.115 -3.914 4.680 1.00 95.88 201 ALA A CA 1
ATOM 1594 C C . ALA A 1 201 ? -2.572 -3.691 6.133 1.00 95.88 201 ALA A C 1
ATOM 1596 O O . ALA A 1 201 ? -3.298 -4.516 6.687 1.00 95.88 201 ALA A O 1
ATOM 1597 N N . ARG A 1 202 ? -2.198 -2.554 6.739 1.00 95.88 202 ARG A N 1
ATOM 1598 C CA . ARG A 1 202 ? -2.672 -2.158 8.077 1.00 95.88 202 ARG A CA 1
ATOM 1599 C C . ARG A 1 202 ? -4.181 -1.909 8.086 1.00 95.88 202 ARG A C 1
ATOM 1601 O O . ARG A 1 202 ? -4.869 -2.438 8.953 1.00 95.88 202 ARG A O 1
ATOM 1608 N N . GLY A 1 203 ? -4.709 -1.194 7.092 1.00 97.44 203 GLY A N 1
ATOM 1609 C CA . GLY A 1 203 ? -6.150 -0.959 6.973 1.00 97.44 203 GLY A CA 1
ATOM 1610 C C . GLY A 1 203 ? -6.961 -2.249 6.812 1.00 97.44 203 GLY A C 1
ATOM 1611 O O . GLY A 1 203 ? -7.967 -2.441 7.492 1.00 97.44 203 GLY A O 1
ATOM 1612 N N . LEU A 1 204 ? -6.488 -3.181 5.978 1.00 98.38 204 LEU A N 1
ATOM 1613 C CA . LEU A 1 204 ? -7.090 -4.508 5.826 1.00 98.38 204 LEU A CA 1
ATOM 1614 C C . LEU A 1 204 ? -7.058 -5.305 7.136 1.00 98.38 204 LEU A C 1
ATOM 1616 O O . LEU A 1 204 ? -8.032 -5.979 7.456 1.00 98.38 204 LEU A O 1
ATOM 1620 N N . ARG A 1 205 ? -5.975 -5.217 7.917 1.00 98.31 205 ARG A N 1
ATOM 1621 C CA . ARG A 1 205 ? -5.880 -5.886 9.223 1.00 98.31 205 ARG A CA 1
ATOM 1622 C C . ARG A 1 205 ? -6.894 -5.333 10.225 1.00 98.31 205 ARG A C 1
ATOM 1624 O O . ARG A 1 205 ? -7.563 -6.118 10.893 1.00 98.31 205 ARG A O 1
ATOM 1631 N N . LEU A 1 206 ? -7.058 -4.010 10.284 1.00 98.38 206 LEU A N 1
ATOM 1632 C CA . LEU A 1 206 ? -8.094 -3.370 11.102 1.00 98.38 206 LEU A CA 1
ATOM 1633 C C . LEU A 1 206 ? -9.496 -3.845 10.691 1.00 98.38 206 LEU A C 1
ATOM 1635 O O . LEU A 1 206 ? -10.288 -4.217 11.556 1.00 98.38 206 LEU A O 1
ATOM 1639 N N . LEU A 1 207 ? -9.779 -3.897 9.385 1.00 98.62 207 LEU A N 1
ATOM 1640 C CA . LEU A 1 207 ? -11.045 -4.410 8.853 1.00 98.62 207 LEU A CA 1
ATOM 1641 C C . LEU A 1 207 ? -11.265 -5.889 9.212 1.00 98.62 207 LEU A C 1
ATOM 1643 O O . LEU A 1 207 ? -12.353 -6.246 9.657 1.00 98.62 207 LEU A O 1
ATOM 1647 N N . ALA A 1 208 ? -10.251 -6.742 9.057 1.00 98.69 208 ALA A N 1
ATOM 1648 C CA . ALA A 1 208 ? -10.349 -8.164 9.379 1.00 98.69 208 ALA A CA 1
ATOM 1649 C C . ALA A 1 208 ? -10.653 -8.383 10.869 1.00 98.69 208 ALA A C 1
ATOM 1651 O O . ALA A 1 208 ? -11.580 -9.115 11.207 1.00 98.69 208 ALA A O 1
ATOM 1652 N N . ASN A 1 209 ? -9.947 -7.691 11.767 1.00 98.75 209 ASN A N 1
ATOM 1653 C CA . ASN A 1 209 ? -10.200 -7.777 13.207 1.00 98.75 209 ASN A CA 1
ATOM 1654 C C . ASN A 1 209 ? -11.610 -7.300 13.588 1.00 98.75 209 ASN A C 1
ATOM 1656 O O . ASN A 1 209 ? -12.246 -7.894 14.463 1.00 98.75 209 ASN A O 1
ATOM 1660 N N . ASN A 1 210 ? -12.132 -6.275 12.910 1.00 98.69 210 ASN A N 1
ATOM 1661 C CA . ASN A 1 210 ? -13.520 -5.853 13.084 1.00 98.69 210 ASN A CA 1
ATOM 1662 C C . ASN A 1 210 ? -14.516 -6.930 12.640 1.00 98.69 210 ASN A C 1
ATOM 1664 O O . ASN A 1 210 ? -15.470 -7.239 13.352 1.00 98.69 210 ASN A O 1
ATOM 1668 N N . GLN A 1 211 ? -14.277 -7.528 11.471 1.00 98.69 211 GLN A N 1
ATOM 1669 C CA . GLN A 1 211 ? -15.116 -8.592 10.927 1.00 98.69 211 GLN A CA 1
ATOM 1670 C C . GLN A 1 211 ? -15.130 -9.822 11.840 1.00 98.69 211 GLN A C 1
ATOM 1672 O O . GLN A 1 211 ? -16.206 -10.375 12.061 1.00 98.69 211 GLN A O 1
ATOM 1677 N N . ILE A 1 212 ? -13.982 -10.199 12.423 1.00 98.69 212 ILE A N 1
ATOM 1678 C CA . ILE A 1 212 ? -13.883 -11.292 13.406 1.00 98.69 212 ILE A CA 1
ATOM 1679 C C . ILE A 1 212 ? -14.773 -11.001 14.616 1.00 98.69 212 ILE A C 1
ATOM 1681 O O . ILE A 1 212 ? -15.608 -11.828 14.974 1.00 98.69 212 ILE A O 1
ATOM 1685 N N . ALA A 1 213 ? -14.645 -9.819 15.222 1.00 98.38 213 ALA A N 1
ATOM 1686 C CA . ALA A 1 213 ? -15.439 -9.464 16.398 1.00 98.38 213 ALA A CA 1
ATOM 1687 C C . ALA A 1 213 ? -16.941 -9.343 16.099 1.00 98.38 213 ALA A C 1
ATOM 1689 O O . ALA A 1 213 ? -17.765 -9.587 16.976 1.00 98.38 213 ALA A O 1
ATOM 1690 N N . GLY A 1 214 ? -17.299 -8.973 14.868 1.00 97.19 214 GLY A N 1
ATOM 1691 C CA . GLY A 1 214 ? -18.681 -8.936 14.393 1.00 97.19 214 GLY A CA 1
ATOM 1692 C C . GLY A 1 214 ? -19.237 -10.289 13.937 1.00 97.19 214 GLY A C 1
ATOM 1693 O O . GLY A 1 214 ? -20.345 -10.314 13.411 1.00 97.19 214 GLY A O 1
ATOM 1694 N N . GLY A 1 215 ? -18.482 -11.388 14.063 1.00 97.94 215 GLY A N 1
ATOM 1695 C CA . GLY A 1 215 ? -18.905 -12.729 13.640 1.00 97.94 215 GLY A CA 1
ATOM 1696 C C . GLY A 1 215 ? -18.922 -12.960 12.122 1.00 97.94 215 GLY A C 1
ATOM 1697 O O . GLY A 1 215 ? -19.377 -14.002 11.663 1.00 97.94 215 GLY A O 1
ATOM 1698 N N . ASN A 1 216 ? -18.402 -12.026 11.320 1.00 97.88 216 ASN A N 1
ATOM 1699 C CA . ASN A 1 216 ? -18.355 -12.117 9.857 1.00 97.88 216 ASN A CA 1
ATOM 1700 C C . ASN A 1 216 ? -17.100 -12.878 9.392 1.00 97.88 216 ASN A C 1
ATOM 1702 O O . ASN A 1 216 ? -16.243 -12.316 8.703 1.00 97.88 216 ASN A O 1
ATOM 1706 N N . LEU A 1 217 ? -16.966 -14.143 9.799 1.00 98.31 217 LEU A N 1
ATOM 1707 C CA . LEU A 1 217 ? -15.727 -14.914 9.637 1.00 98.31 217 LEU A CA 1
ATOM 1708 C C . LEU A 1 217 ? -15.326 -15.133 8.172 1.00 98.31 217 LEU A C 1
ATOM 1710 O O . LEU A 1 217 ? -14.147 -14.995 7.855 1.00 98.31 217 LEU A O 1
ATOM 1714 N N . ASP A 1 218 ? -16.277 -15.367 7.266 1.00 98.38 218 ASP A N 1
ATOM 1715 C CA . ASP A 1 218 ? -15.973 -15.536 5.836 1.00 98.38 218 ASP A CA 1
ATOM 1716 C C . ASP A 1 218 ? -15.303 -14.286 5.250 1.00 98.38 218 ASP A C 1
ATOM 1718 O O . ASP A 1 218 ? -14.252 -14.364 4.609 1.00 98.38 218 ASP A O 1
ATOM 1722 N N . LYS A 1 219 ? -15.842 -13.102 5.567 1.00 98.38 219 LYS A N 1
ATOM 1723 C CA . LYS A 1 219 ? -15.257 -11.818 5.150 1.00 98.38 219 LYS A CA 1
ATOM 1724 C C . LYS A 1 219 ? -13.886 -11.588 5.788 1.00 98.38 219 LYS A C 1
ATOM 1726 O O . LYS A 1 219 ? -12.983 -11.078 5.121 1.00 98.38 219 LYS A O 1
ATOM 1731 N N . ALA A 1 220 ? -13.707 -11.986 7.049 1.00 98.50 220 ALA A N 1
ATOM 1732 C CA . ALA A 1 220 ? -12.416 -11.900 7.731 1.00 98.50 220 ALA A CA 1
ATOM 1733 C C . ALA A 1 220 ? -11.355 -12.788 7.066 1.00 98.50 220 ALA A C 1
ATOM 1735 O O . ALA A 1 220 ? -10.209 -12.358 6.898 1.00 98.50 220 ALA A O 1
ATOM 1736 N N . ILE A 1 221 ? -11.730 -13.995 6.636 1.00 98.44 221 ILE A N 1
ATOM 1737 C CA . ILE A 1 221 ? -10.859 -14.909 5.891 1.00 98.44 221 ILE A CA 1
ATOM 1738 C C . ILE A 1 221 ? -10.480 -14.294 4.541 1.00 98.44 221 ILE A C 1
ATOM 1740 O O . ILE A 1 221 ? -9.297 -14.253 4.199 1.00 98.44 221 ILE A O 1
ATOM 1744 N N . GLU A 1 222 ? -11.443 -13.769 3.781 1.00 98.44 222 GLU A N 1
ATOM 1745 C CA . GLU A 1 222 ? -11.177 -13.110 2.495 1.00 98.44 222 GLU A CA 1
ATOM 1746 C C . GLU A 1 222 ? -10.242 -11.905 2.635 1.00 98.44 222 GLU A C 1
ATOM 1748 O O . GLU A 1 222 ? -9.283 -11.763 1.868 1.00 98.44 222 GLU A O 1
ATOM 1753 N N . THR A 1 223 ? -10.484 -11.067 3.642 1.00 98.69 223 THR A N 1
ATOM 1754 C CA . THR A 1 223 ? -9.662 -9.889 3.946 1.00 98.69 223 THR A CA 1
ATOM 1755 C C . THR A 1 223 ? -8.251 -10.301 4.375 1.00 98.69 223 THR A C 1
ATOM 1757 O O . THR A 1 223 ? -7.265 -9.730 3.910 1.00 98.69 223 THR A O 1
ATOM 1760 N N . SER A 1 224 ? -8.117 -11.350 5.188 1.00 98.25 224 SER A N 1
ATOM 1761 C CA . SER A 1 224 ? -6.809 -11.871 5.609 1.00 98.25 224 SER A CA 1
ATOM 1762 C C . SER A 1 224 ? -6.029 -12.483 4.440 1.00 98.25 224 SER A C 1
ATOM 1764 O O . SER A 1 224 ? -4.826 -12.247 4.295 1.00 98.25 224 SER A O 1
ATOM 1766 N N . LYS A 1 225 ? -6.709 -13.206 3.539 1.00 98.31 225 LYS A N 1
ATOM 1767 C CA . LYS A 1 225 ? -6.116 -13.712 2.290 1.00 98.31 225 LYS A CA 1
ATOM 1768 C C . LYS A 1 225 ? -5.601 -12.575 1.411 1.00 98.31 225 LYS A C 1
ATOM 1770 O O . LYS A 1 225 ? -4.512 -12.708 0.850 1.00 98.31 225 LYS A O 1
ATOM 1775 N N . ALA A 1 226 ? -6.326 -11.459 1.334 1.00 98.44 226 ALA A N 1
ATOM 1776 C CA . ALA A 1 226 ? -5.892 -10.284 0.586 1.00 98.44 226 ALA A CA 1
ATOM 1777 C C . ALA A 1 226 ? -4.571 -9.708 1.123 1.00 98.44 226 ALA A C 1
ATOM 1779 O O . ALA A 1 226 ? -3.693 -9.380 0.327 1.00 98.44 226 ALA A O 1
ATOM 1780 N N . ILE A 1 227 ? -4.379 -9.658 2.449 1.00 97.69 227 ILE A N 1
ATOM 1781 C CA . ILE A 1 227 ? -3.114 -9.220 3.071 1.00 97.69 227 ILE A CA 1
ATOM 1782 C C . ILE A 1 227 ? -1.959 -10.136 2.648 1.00 97.69 227 ILE A C 1
ATOM 1784 O O . ILE A 1 227 ? -0.917 -9.658 2.195 1.00 97.69 227 ILE A O 1
ATOM 1788 N N . HIS A 1 228 ? -2.150 -11.454 2.746 1.00 96.62 228 HIS A N 1
ATOM 1789 C CA . HIS A 1 228 ? -1.126 -12.423 2.354 1.00 96.62 228 HIS A CA 1
ATOM 1790 C C . HIS A 1 228 ? -0.795 -12.332 0.857 1.00 96.62 228 HIS A C 1
ATOM 1792 O O . HIS A 1 228 ? 0.374 -12.350 0.465 1.00 96.62 228 HIS A O 1
ATOM 1798 N N . ARG A 1 229 ? -1.815 -12.193 0.002 1.00 96.69 229 ARG A N 1
ATOM 1799 C CA . ARG A 1 229 ? -1.622 -12.033 -1.444 1.00 96.69 229 ARG A CA 1
ATOM 1800 C C . ARG A 1 229 ? -0.906 -10.739 -1.791 1.00 96.69 229 ARG A C 1
ATOM 1802 O O . ARG A 1 229 ? -0.009 -10.790 -2.626 1.00 96.69 229 ARG A O 1
ATOM 1809 N N . LEU A 1 230 ? -1.246 -9.629 -1.138 1.00 96.00 230 LEU A N 1
ATOM 1810 C CA . LEU A 1 230 ? -0.546 -8.359 -1.304 1.00 96.00 230 LEU A CA 1
ATOM 1811 C C . LEU A 1 230 ? 0.949 -8.527 -1.015 1.00 96.00 230 LEU A C 1
ATOM 1813 O O . LEU A 1 230 ? 1.756 -8.217 -1.885 1.00 96.00 230 LEU A O 1
ATOM 1817 N N . GLY A 1 231 ? 1.308 -9.089 0.146 1.00 93.81 231 GLY A N 1
ATOM 1818 C CA . GLY A 1 231 ? 2.710 -9.314 0.517 1.00 93.81 231 GLY A CA 1
ATOM 1819 C C . GLY A 1 231 ? 3.445 -10.253 -0.445 1.00 93.81 231 GLY A C 1
ATOM 1820 O O . GLY A 1 231 ? 4.555 -9.954 -0.887 1.00 93.81 231 GLY A O 1
ATOM 1821 N N . ARG A 1 232 ? 2.809 -11.365 -0.840 1.00 94.50 232 ARG A N 1
ATOM 1822 C CA . ARG A 1 232 ? 3.388 -12.311 -1.806 1.00 94.50 232 ARG A CA 1
ATOM 1823 C C . ARG A 1 232 ? 3.632 -11.657 -3.164 1.00 94.50 232 ARG A C 1
ATOM 1825 O O . ARG A 1 232 ? 4.683 -11.879 -3.755 1.00 94.50 232 ARG A O 1
ATOM 1832 N N . LEU A 1 233 ? 2.668 -10.899 -3.678 1.00 93.12 233 LEU A N 1
ATOM 1833 C CA . LEU A 1 233 ? 2.772 -10.261 -4.988 1.00 93.12 233 LEU A CA 1
ATOM 1834 C C . LEU A 1 233 ? 3.812 -9.137 -4.978 1.00 93.12 233 LEU A C 1
ATOM 1836 O O . LEU A 1 233 ? 4.666 -9.116 -5.856 1.00 93.12 233 LEU A O 1
ATOM 1840 N N . SER A 1 234 ? 3.821 -8.285 -3.949 1.00 90.25 234 SER A N 1
ATOM 1841 C CA . SER A 1 234 ? 4.798 -7.194 -3.841 1.00 90.25 234 SER A CA 1
ATOM 1842 C C . SER A 1 234 ? 6.236 -7.664 -3.616 1.00 90.25 234 SER A C 1
ATOM 1844 O O . SER A 1 234 ? 7.153 -6.887 -3.816 1.00 90.25 234 SER A O 1
ATOM 1846 N N . SER A 1 235 ? 6.452 -8.907 -3.172 1.00 85.81 235 SER A N 1
ATOM 1847 C CA . SER A 1 235 ? 7.803 -9.480 -3.026 1.00 85.81 235 SER A CA 1
ATOM 1848 C C . SER A 1 235 ? 8.430 -9.959 -4.341 1.00 85.81 235 SER A C 1
ATOM 1850 O O . SER A 1 235 ? 9.605 -10.314 -4.361 1.00 85.81 235 SER A O 1
ATOM 1852 N N . ARG A 1 236 ? 7.641 -10.037 -5.421 1.00 76.75 236 ARG A N 1
ATOM 1853 C CA . ARG A 1 236 ? 8.060 -10.592 -6.719 1.00 76.75 236 ARG A CA 1
ATOM 1854 C C . ARG A 1 236 ? 8.330 -9.534 -7.786 1.00 76.75 236 ARG A C 1
ATOM 1856 O O . ARG A 1 236 ? 8.819 -9.906 -8.850 1.00 76.75 236 ARG A O 1
ATOM 1863 N N . GLY A 1 237 ? 7.952 -8.284 -7.538 1.00 60.47 237 GLY A N 1
ATOM 1864 C CA . GLY A 1 237 ? 8.053 -7.188 -8.500 1.00 60.47 237 GLY A CA 1
ATOM 1865 C C . GLY A 1 237 ? 8.638 -5.933 -7.892 1.00 60.47 237 GLY A C 1
ATOM 1866 O O . GLY A 1 237 ? 9.145 -6.008 -6.751 1.00 60.47 237 GLY A O 1
#

Foldseek 3Di:
DDPDDDDDDDQDDDPDDQDVVTDVANDDADPSNHHPPQVVVLVVQCVPAALLQALLVLLCLAAPCPVPDPLVQPVQVVSNVHHGHDPPDQHQDFLVRCCCVPQVDCVNCVPPDPVVVVVVVVVVVVVLVVLLPAADECVGPVSLVVSCVSRVVSLLVSLVSLVPHDAHDRRWDARPVCPPPPDPRVVVTDRSSPVSLVRSLSSLSSVLSPCVNVVVNVSSVSSVVSSVSSVVRVVVD